Protein AF-A0A9R0A7Q1-F1 (afdb_monomer_lite)

Structure (mmCIF, N/CA/C/O backbone):
data_AF-A0A9R0A7Q1-F1
#
_entry.id   AF-A0A9R0A7Q1-F1
#
loop_
_atom_site.group_PDB
_atom_site.id
_atom_site.type_symbol
_atom_site.label_atom_id
_atom_site.label_alt_id
_atom_site.label_comp_id
_atom_site.label_asym_id
_atom_site.label_entity_id
_atom_site.label_seq_id
_atom_site.pdbx_PDB_ins_code
_atom_site.Cartn_x
_atom_site.Cartn_y
_atom_site.Cartn_z
_atom_site.occupancy
_atom_site.B_iso_or_equiv
_atom_site.auth_seq_id
_atom_site.auth_comp_id
_atom_site.auth_asym_id
_atom_site.auth_atom_id
_atom_site.pdbx_PDB_model_num
ATOM 1 N N . MET A 1 1 ? -8.082 -5.602 -19.645 1.00 58.78 1 MET A N 1
ATOM 2 C CA . MET A 1 1 ? -8.460 -4.681 -18.547 1.00 58.78 1 MET A CA 1
ATOM 3 C C . MET A 1 1 ? -9.707 -5.139 -17.791 1.00 58.78 1 MET A C 1
ATOM 5 O O . MET A 1 1 ? -9.642 -5.148 -16.573 1.00 58.78 1 MET A O 1
ATOM 9 N N . SER A 1 2 ? -10.783 -5.592 -18.456 1.00 65.38 2 SER A N 1
ATOM 10 C CA . SER A 1 2 ? -12.054 -5.968 -17.793 1.00 65.38 2 SER A CA 1
ATOM 11 C C . SER A 1 2 ? -11.923 -6.940 -16.607 1.00 65.38 2 SER A C 1
ATOM 13 O O . SER A 1 2 ? -12.563 -6.735 -15.585 1.00 65.38 2 SER A O 1
ATOM 15 N N . VAL A 1 3 ? -11.065 -7.964 -16.703 1.00 70.75 3 VAL A N 1
ATOM 16 C CA . VAL A 1 3 ? -10.905 -8.989 -15.646 1.00 70.75 3 VAL A CA 1
ATOM 17 C C . VAL A 1 3 ? -10.262 -8.436 -14.366 1.00 70.75 3 VAL A C 1
ATOM 19 O O . VAL A 1 3 ? -10.465 -8.985 -13.296 1.00 70.75 3 VAL A O 1
ATOM 22 N N . VAL A 1 4 ? -9.514 -7.333 -14.451 1.00 70.50 4 VAL A N 1
ATOM 23 C CA . VAL A 1 4 ? -8.892 -6.699 -13.277 1.00 70.50 4 VAL A CA 1
ATOM 24 C C . VAL A 1 4 ? -9.835 -5.698 -12.640 1.00 70.50 4 VAL A C 1
ATOM 26 O O . VAL A 1 4 ? -9.980 -5.675 -11.425 1.00 70.50 4 VAL A O 1
ATOM 29 N N . THR A 1 5 ? -10.464 -4.847 -13.442 1.00 76.44 5 THR A N 1
ATOM 30 C CA . THR A 1 5 ? -11.232 -3.724 -12.903 1.00 76.44 5 THR A CA 1
ATOM 31 C C . THR A 1 5 ? -12.560 -4.188 -12.313 1.00 76.44 5 THR A C 1
ATOM 33 O O . THR A 1 5 ? -12.949 -3.721 -11.250 1.00 76.44 5 THR A O 1
ATOM 36 N N . VAL A 1 6 ? -13.236 -5.140 -12.961 1.00 83.19 6 VAL A N 1
ATOM 37 C CA . VAL A 1 6 ? -14.604 -5.530 -12.595 1.00 83.19 6 VAL A CA 1
ATOM 38 C C . VAL A 1 6 ? -14.683 -6.208 -11.218 1.00 83.19 6 VAL A C 1
ATOM 40 O O . VAL A 1 6 ? -15.447 -5.716 -10.389 1.00 83.19 6 VAL A O 1
ATOM 43 N N . PRO A 1 7 ? -13.890 -7.252 -10.893 1.00 84.06 7 PRO A N 1
ATOM 44 C CA . PRO A 1 7 ? -13.964 -7.889 -9.574 1.00 84.06 7 PRO A CA 1
ATOM 45 C C . PRO A 1 7 ? -13.609 -6.931 -8.432 1.00 84.06 7 PRO A C 1
ATOM 47 O O . PRO A 1 7 ? -14.254 -6.935 -7.387 1.00 84.06 7 PRO A O 1
ATOM 50 N N . ASN A 1 8 ? -12.620 -6.061 -8.652 1.00 85.38 8 ASN A N 1
ATOM 51 C CA . ASN A 1 8 ? -12.207 -5.064 -7.667 1.00 85.38 8 ASN A CA 1
ATOM 52 C C . ASN A 1 8 ? -13.280 -3.988 -7.444 1.00 85.38 8 ASN A C 1
ATOM 54 O O . ASN A 1 8 ? -13.527 -3.616 -6.301 1.00 85.38 8 ASN A O 1
ATOM 58 N N . LEU A 1 9 ? -13.966 -3.536 -8.500 1.00 86.62 9 LEU A N 1
ATOM 59 C CA . LEU A 1 9 ? -15.096 -2.610 -8.373 1.00 86.62 9 LEU A CA 1
ATOM 60 C C . LEU A 1 9 ? -16.279 -3.243 -7.633 1.00 86.62 9 LEU A C 1
ATOM 62 O O . LEU A 1 9 ? -16.876 -2.593 -6.781 1.00 86.62 9 LEU A O 1
ATOM 66 N N . PHE A 1 10 ? -16.606 -4.509 -7.909 1.00 88.50 10 PHE A N 1
ATOM 67 C CA . PHE A 1 10 ? -17.663 -5.205 -7.169 1.00 88.50 10 PHE A CA 1
ATOM 68 C C . PHE A 1 10 ? -17.333 -5.322 -5.681 1.00 88.50 10 PHE A C 1
ATOM 70 O O . PHE A 1 10 ? -18.180 -5.002 -4.851 1.00 88.50 10 PHE A O 1
ATOM 77 N N . MET A 1 11 ? -16.100 -5.704 -5.339 1.00 88.38 11 MET A N 1
ATOM 78 C CA . MET A 1 11 ? -15.662 -5.732 -3.941 1.00 88.38 11 MET A CA 1
ATOM 79 C C . MET A 1 11 ? -15.690 -4.342 -3.303 1.00 88.38 11 MET A C 1
ATOM 81 O O . MET A 1 11 ? -16.139 -4.211 -2.169 1.00 88.38 11 MET A O 1
ATOM 85 N N . PHE A 1 12 ? -15.275 -3.298 -4.026 1.00 88.94 12 PHE A N 1
ATOM 86 C CA . PHE A 1 12 ? -15.374 -1.915 -3.559 1.00 88.94 12 PHE A CA 1
ATOM 87 C C . PHE A 1 12 ? -16.814 -1.545 -3.181 1.00 88.94 12 PHE A C 1
ATOM 89 O O . PHE A 1 12 ? -17.050 -1.077 -2.070 1.00 88.94 12 PHE A O 1
ATOM 96 N N . PHE A 1 13 ? -17.786 -1.800 -4.062 1.00 88.19 13 PHE A N 1
ATOM 97 C CA . PHE A 1 13 ? -19.191 -1.516 -3.762 1.00 88.19 13 PHE A CA 1
ATOM 98 C C . PHE A 1 13 ? -19.729 -2.384 -2.625 1.00 88.19 13 PHE A C 1
ATOM 100 O O . PHE A 1 13 ? -20.478 -1.884 -1.792 1.00 88.19 13 PHE A O 1
ATOM 107 N N . ALA A 1 14 ? -19.327 -3.654 -2.548 1.00 87.50 14 ALA A N 1
ATOM 108 C CA . ALA A 1 14 ? -19.737 -4.542 -1.467 1.00 87.50 14 ALA A CA 1
ATOM 109 C C . ALA A 1 14 ? -19.281 -4.012 -0.097 1.00 87.50 14 ALA A C 1
ATOM 111 O O . ALA A 1 14 ? -20.095 -3.901 0.817 1.00 87.50 14 ALA A O 1
ATOM 112 N N . PHE A 1 15 ? -18.015 -3.598 0.023 1.00 85.75 15 PHE A N 1
ATOM 113 C CA . PHE A 1 15 ? -17.498 -2.965 1.239 1.00 85.75 15 PHE A CA 1
ATOM 114 C C . PHE A 1 15 ? -18.148 -1.611 1.519 1.00 85.75 15 PHE A C 1
ATOM 116 O O . PHE A 1 15 ? -18.430 -1.304 2.674 1.00 85.75 15 PHE A O 1
ATOM 123 N N . LEU A 1 16 ? -18.428 -0.815 0.484 1.00 87.88 16 LEU A N 1
ATOM 124 C CA . LEU A 1 16 ? -19.100 0.472 0.636 1.00 87.88 16 LEU A CA 1
ATOM 125 C C . LEU A 1 16 ? -20.505 0.302 1.227 1.00 87.88 16 LEU A C 1
ATOM 127 O O . LEU A 1 16 ? -20.841 0.969 2.202 1.00 87.88 16 LEU A O 1
ATOM 131 N N . PHE A 1 17 ? -21.312 -0.603 0.668 1.00 86.56 17 PHE A N 1
ATOM 132 C CA . PHE A 1 17 ? -22.656 -0.876 1.177 1.00 86.56 17 PHE A CA 1
ATOM 133 C C . PHE A 1 17 ? -22.620 -1.490 2.573 1.00 86.56 17 PHE A C 1
ATOM 135 O O . PHE A 1 17 ? -23.387 -1.069 3.435 1.00 86.56 17 PHE A O 1
ATOM 142 N N . TRP A 1 18 ? -21.691 -2.415 2.822 1.00 84.81 18 TRP A N 1
ATOM 143 C CA . TRP A 1 18 ? -21.465 -2.970 4.154 1.00 84.81 18 TRP A CA 1
ATOM 144 C C . TRP A 1 18 ? -21.179 -1.875 5.184 1.00 84.81 18 TRP A C 1
ATOM 146 O O . TRP A 1 18 ? -21.840 -1.800 6.214 1.00 84.81 18 TRP A O 1
ATOM 156 N N . GLY A 1 19 ? -20.261 -0.962 4.870 1.00 81.38 19 GLY A N 1
ATOM 157 C CA . GLY A 1 19 ? -19.916 0.153 5.741 1.00 81.38 19 GLY A CA 1
ATOM 158 C C . GLY A 1 19 ? -21.058 1.115 6.028 1.00 81.38 19 GLY A C 1
ATOM 159 O O . GLY A 1 19 ? -21.176 1.604 7.149 1.00 81.38 19 GLY A O 1
ATOM 160 N N . VAL A 1 20 ? -21.908 1.379 5.033 1.00 82.50 20 VAL A N 1
ATOM 161 C CA . VAL A 1 20 ? -23.096 2.232 5.194 1.00 82.50 20 VAL A CA 1
ATOM 162 C C . VAL A 1 20 ? -24.131 1.582 6.115 1.00 82.50 20 VAL A C 1
ATOM 164 O O . VAL A 1 20 ? -24.757 2.284 6.903 1.00 82.50 20 VAL A O 1
ATOM 167 N N . ILE A 1 21 ? -24.300 0.261 6.036 1.00 80.31 21 ILE A N 1
ATOM 168 C CA . ILE A 1 21 ? -25.263 -0.485 6.859 1.00 80.31 21 ILE A CA 1
ATOM 169 C C . ILE A 1 21 ? -24.756 -0.633 8.299 1.00 80.31 21 ILE A C 1
ATOM 171 O O . ILE A 1 21 ? -25.523 -0.499 9.247 1.00 80.31 21 ILE A O 1
ATOM 175 N N . GLU A 1 22 ? -23.463 -0.898 8.461 1.00 77.94 22 GLU A N 1
ATOM 176 C CA . GLU A 1 22 ? -22.873 -1.333 9.727 1.00 77.94 22 GLU A CA 1
ATOM 177 C C . GLU A 1 22 ? -22.158 -0.221 10.510 1.00 77.94 22 GLU A C 1
ATOM 179 O O . GLU A 1 22 ? -21.911 -0.354 11.705 1.00 77.94 22 GLU A O 1
ATOM 184 N N . GLY A 1 23 ? -21.802 0.888 9.857 1.00 73.69 23 GLY A N 1
ATOM 185 C CA . GLY A 1 23 ? -21.202 2.062 10.500 1.00 73.69 23 GLY A CA 1
ATOM 186 C C . GLY A 1 23 ? -19.699 1.972 10.804 1.00 73.69 23 GLY A C 1
ATOM 187 O O . GLY A 1 23 ? -19.139 2.908 11.380 1.00 73.69 23 GLY A O 1
ATOM 188 N N . PHE A 1 24 ? -19.000 0.904 10.399 1.00 78.00 24 PHE A N 1
ATOM 189 C CA . PHE A 1 24 ? -17.554 0.750 10.633 1.00 78.00 24 PHE A CA 1
ATOM 190 C C . PHE A 1 24 ? -16.724 1.560 9.632 1.00 78.00 24 PHE A C 1
ATOM 192 O O . PHE A 1 24 ? -16.246 1.062 8.609 1.00 78.00 24 PHE A O 1
ATOM 199 N N . LEU A 1 25 ? -16.547 2.846 9.932 1.00 77.75 25 LEU A N 1
ATOM 200 C CA . LEU A 1 25 ? -15.917 3.810 9.028 1.00 77.75 25 LEU A CA 1
ATOM 201 C C . LEU A 1 25 ? -14.444 3.482 8.728 1.00 77.75 25 LEU A C 1
ATOM 203 O O . LEU A 1 25 ? -14.017 3.592 7.582 1.00 77.75 25 LEU A O 1
ATOM 207 N N . SER A 1 26 ? -13.667 3.053 9.725 1.00 79.56 26 SER A N 1
ATOM 208 C CA . SER A 1 26 ? -12.236 2.754 9.559 1.00 79.56 26 SER A CA 1
ATOM 209 C C . SER A 1 26 ? -11.979 1.500 8.715 1.00 79.56 26 SER A C 1
ATOM 211 O O . SER A 1 26 ? -11.111 1.512 7.841 1.00 79.56 26 SER A O 1
ATOM 213 N N . GLU A 1 27 ? -12.761 0.443 8.946 1.00 84.12 27 GLU A N 1
ATOM 214 C CA . GLU A 1 27 ? -12.763 -0.807 8.178 1.00 84.12 27 GLU A CA 1
ATOM 215 C C . GLU A 1 27 ? -13.117 -0.533 6.710 1.00 84.12 27 GLU A C 1
ATOM 217 O O . GLU A 1 27 ? -12.348 -0.841 5.797 1.00 84.12 27 GLU A O 1
ATOM 222 N N . THR A 1 28 ? -14.242 0.154 6.502 1.00 85.56 28 THR A N 1
ATOM 223 C CA . THR A 1 28 ? -14.788 0.456 5.176 1.00 85.56 28 THR A CA 1
ATOM 224 C C . THR A 1 28 ? -13.839 1.309 4.356 1.00 85.56 28 THR A C 1
ATOM 226 O O . THR A 1 28 ? -13.534 0.966 3.218 1.00 85.56 28 THR A O 1
ATOM 229 N N . VAL A 1 29 ? -13.338 2.413 4.918 1.00 86.50 29 VAL A N 1
ATOM 230 C CA . VAL A 1 29 ? -12.475 3.339 4.176 1.00 86.50 29 VAL A CA 1
ATOM 231 C C . VAL A 1 29 ? -11.170 2.657 3.761 1.00 86.50 29 VAL A C 1
ATOM 233 O O . VAL A 1 29 ? -10.760 2.805 2.610 1.00 86.50 29 VAL A O 1
ATOM 236 N N . ALA A 1 30 ? -10.548 1.863 4.641 1.00 85.44 30 ALA A N 1
ATOM 237 C CA . ALA A 1 30 ? -9.314 1.148 4.318 1.00 85.44 30 ALA A CA 1
ATOM 238 C C . ALA A 1 30 ? -9.528 0.091 3.220 1.00 85.44 30 ALA A C 1
ATOM 240 O O . ALA A 1 30 ? -8.777 0.055 2.242 1.00 85.44 30 ALA A O 1
ATOM 241 N N . CYS A 1 31 ? -10.566 -0.743 3.344 1.00 86.56 31 CYS A N 1
ATOM 242 C CA . CYS A 1 31 ? -10.873 -1.777 2.356 1.00 86.56 31 CYS A CA 1
ATOM 243 C C . CYS A 1 31 ? -11.288 -1.170 1.006 1.00 86.56 31 CYS A C 1
ATOM 245 O O . CYS A 1 31 ? -10.764 -1.574 -0.032 1.00 86.56 31 CYS A O 1
ATOM 247 N N . CYS A 1 32 ? -12.157 -0.157 1.002 1.00 88.19 32 CYS A N 1
ATOM 248 C CA . CYS A 1 32 ? -12.567 0.545 -0.214 1.00 88.19 32 CYS A CA 1
ATOM 249 C C . CYS A 1 32 ? -11.377 1.207 -0.918 1.00 88.19 32 CYS A C 1
ATOM 251 O O . CYS A 1 32 ? -11.204 1.034 -2.124 1.00 88.19 32 CYS A O 1
ATOM 253 N N . ALA A 1 33 ? -10.516 1.915 -0.181 1.00 88.31 33 ALA A N 1
ATOM 254 C CA . ALA A 1 33 ? -9.326 2.537 -0.756 1.00 88.31 33 ALA A CA 1
ATOM 255 C C . ALA A 1 33 ? -8.405 1.504 -1.411 1.00 88.31 33 ALA A C 1
ATOM 257 O O . ALA A 1 33 ? -7.928 1.716 -2.526 1.00 88.31 33 ALA A O 1
ATOM 258 N N . HIS A 1 34 ? -8.205 0.359 -0.755 1.00 88.56 34 HIS A N 1
ATOM 259 C CA . HIS A 1 34 ? -7.417 -0.735 -1.310 1.00 88.56 34 HIS A CA 1
ATOM 260 C C . HIS A 1 34 ? -8.005 -1.265 -2.624 1.00 88.56 34 HIS A C 1
ATOM 262 O O . HIS A 1 34 ? -7.309 -1.278 -3.638 1.00 88.56 34 HIS A O 1
ATOM 268 N N . TYR A 1 35 ? -9.288 -1.645 -2.656 1.00 87.25 35 TYR A N 1
ATOM 269 C CA . TYR A 1 35 ? -9.912 -2.183 -3.875 1.00 87.25 35 TYR A CA 1
ATOM 270 C C . TYR A 1 35 ? -10.004 -1.166 -5.011 1.00 87.25 35 TYR A C 1
ATOM 272 O O . TYR A 1 35 ? -9.908 -1.549 -6.176 1.00 87.25 35 TYR A O 1
ATOM 280 N N . PHE A 1 36 ? -10.133 0.120 -4.690 1.00 86.62 36 PHE A N 1
ATOM 281 C CA . PHE A 1 36 ? -10.098 1.186 -5.684 1.00 86.62 36 PHE A CA 1
ATOM 282 C C . PHE A 1 36 ? -8.702 1.359 -6.301 1.00 86.62 36 PHE A C 1
ATOM 284 O O . PHE A 1 36 ? -8.575 1.539 -7.511 1.00 86.62 36 PHE A O 1
ATOM 291 N N . LEU A 1 37 ? -7.643 1.264 -5.490 1.00 84.94 37 LEU A N 1
ATOM 292 C CA . LEU A 1 37 ? -6.257 1.436 -5.940 1.00 84.94 37 LEU A CA 1
ATOM 293 C C . LEU A 1 37 ? -5.652 0.165 -6.552 1.00 84.94 37 LEU A C 1
ATOM 295 O O . LEU A 1 37 ? -4.717 0.230 -7.347 1.00 84.94 37 LEU A O 1
ATOM 299 N N . ARG A 1 38 ? -6.184 -1.010 -6.228 1.00 83.56 38 ARG A N 1
ATOM 300 C CA . ARG A 1 38 ? -5.648 -2.303 -6.664 1.00 83.56 38 ARG A CA 1
ATOM 301 C C . ARG A 1 38 ? -5.573 -2.513 -8.184 1.00 83.56 38 ARG A C 1
ATOM 303 O O . ARG A 1 38 ? -4.588 -3.103 -8.637 1.00 83.56 38 ARG A O 1
ATOM 310 N N . PRO A 1 39 ? -6.530 -2.050 -9.009 1.00 83.62 39 PRO A N 1
ATOM 311 C CA . PRO A 1 39 ? -6.386 -2.091 -10.460 1.00 83.62 39 PRO A CA 1
ATOM 312 C C . PRO A 1 39 ? -5.123 -1.388 -10.971 1.00 83.62 39 PRO A C 1
ATOM 314 O O . PRO A 1 39 ? -4.531 -1.872 -11.937 1.00 83.62 39 PRO A O 1
ATOM 317 N N . LEU A 1 40 ? -4.681 -0.305 -10.312 1.00 77.88 40 LEU A N 1
ATOM 318 C CA . LEU A 1 40 ? -3.425 0.381 -10.635 1.00 77.88 40 LEU A CA 1
ATOM 319 C C . LEU A 1 40 ? -2.225 -0.535 -10.344 1.00 77.88 40 LEU A C 1
ATOM 321 O O . LEU A 1 40 ? -1.388 -0.715 -11.225 1.00 77.88 40 LEU A O 1
ATOM 325 N N . LEU A 1 41 ? -2.193 -1.217 -9.189 1.00 75.31 41 LEU A N 1
ATOM 326 C CA . LEU A 1 41 ? -1.135 -2.190 -8.851 1.00 75.31 41 LEU A CA 1
ATOM 327 C C . LEU A 1 41 ? -0.995 -3.283 -9.911 1.00 75.31 41 LEU A C 1
ATOM 329 O O . LEU A 1 41 ? 0.092 -3.618 -10.380 1.00 75.31 41 LEU A O 1
ATOM 333 N N . LEU A 1 42 ? -2.131 -3.872 -10.283 1.00 77.12 42 LEU A N 1
ATOM 334 C CA . LEU A 1 42 ? -2.182 -5.005 -11.201 1.00 77.12 42 LEU A CA 1
ATOM 335 C C . LEU A 1 42 ? -1.860 -4.590 -12.637 1.00 77.12 42 LEU A C 1
ATOM 337 O O . LEU A 1 42 ? -1.501 -5.438 -13.459 1.00 77.12 42 LEU A O 1
ATOM 341 N N . LEU A 1 43 ? -1.944 -3.294 -12.945 1.00 74.06 43 LEU A N 1
ATOM 342 C CA . LEU A 1 43 ? -1.550 -2.755 -14.235 1.00 74.06 43 LEU A CA 1
ATOM 343 C C . LEU A 1 43 ? -0.047 -2.932 -14.486 1.00 74.06 43 LEU A C 1
ATOM 345 O O . LEU A 1 43 ? 0.340 -3.260 -15.608 1.00 74.06 43 LEU A O 1
ATOM 349 N N . TRP A 1 44 ? 0.787 -2.835 -13.448 1.00 72.56 44 TRP A N 1
ATOM 350 C CA . TRP A 1 44 ? 2.217 -3.146 -13.542 1.00 72.56 44 TRP A CA 1
ATOM 351 C C . TRP A 1 44 ? 2.476 -4.627 -13.868 1.00 72.56 44 TRP A C 1
ATOM 353 O O . TRP A 1 44 ? 3.292 -4.955 -14.740 1.00 72.56 44 TRP A O 1
ATOM 363 N N . ALA A 1 45 ? 1.729 -5.534 -13.233 1.00 68.81 45 ALA A N 1
ATOM 364 C CA . ALA A 1 45 ? 1.796 -6.967 -13.513 1.00 68.81 45 ALA A CA 1
ATOM 365 C C . ALA A 1 45 ? 1.142 -7.347 -14.858 1.00 68.81 45 ALA A C 1
ATOM 367 O O . ALA A 1 45 ? 1.207 -8.502 -15.273 1.00 68.81 45 ALA A O 1
ATOM 368 N N . SER A 1 46 ? 0.527 -6.407 -15.582 1.00 69.44 46 SER A N 1
ATOM 369 C CA . SER A 1 46 ? -0.149 -6.706 -16.842 1.00 69.44 46 SER A CA 1
ATOM 370 C C . SER A 1 46 ? 0.838 -7.142 -17.940 1.00 69.44 46 SER A C 1
ATOM 372 O O . SER A 1 46 ? 1.831 -6.451 -18.212 1.00 69.44 46 SER A O 1
ATOM 374 N N . PRO A 1 47 ? 0.552 -8.247 -18.661 1.00 60.56 47 PRO A N 1
ATOM 375 C CA . PRO A 1 47 ? 1.341 -8.664 -19.820 1.00 60.56 47 PRO A CA 1
ATOM 376 C C . PRO A 1 47 ? 1.198 -7.711 -21.021 1.00 60.56 47 PRO A C 1
ATOM 378 O O . PRO A 1 47 ? 2.019 -7.759 -21.933 1.00 60.56 47 PRO A O 1
ATOM 381 N N . HIS A 1 48 ? 0.195 -6.821 -21.018 1.00 58.16 48 HIS A N 1
ATOM 382 C CA . HIS A 1 48 ? -0.060 -5.853 -22.095 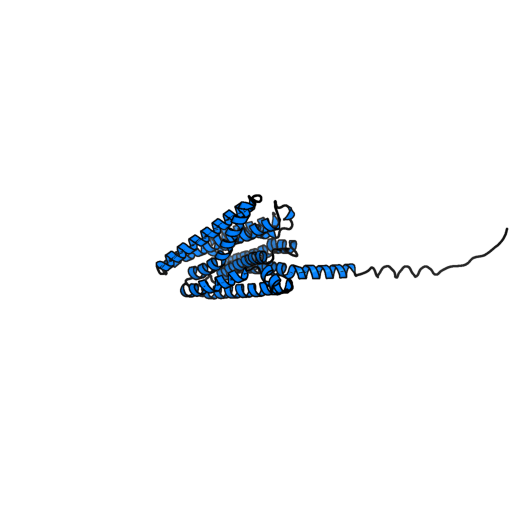1.00 58.16 48 HIS A CA 1
ATOM 383 C C . HIS A 1 48 ? 0.722 -4.539 -21.939 1.00 58.16 48 HIS A C 1
ATOM 385 O O . HIS A 1 48 ? 0.517 -3.609 -22.715 1.00 58.16 48 HIS A O 1
ATOM 391 N N . SER A 1 49 ? 1.651 -4.467 -20.981 1.00 53.78 49 SER A N 1
ATOM 392 C CA . SER A 1 49 ? 2.443 -3.265 -20.686 1.00 53.78 49 SER A CA 1
ATOM 393 C C . SER A 1 49 ? 3.337 -2.765 -21.829 1.00 53.78 49 SER A C 1
ATOM 395 O O . SER A 1 49 ? 3.872 -1.667 -21.747 1.00 53.78 49 SER A O 1
ATOM 397 N N . LYS A 1 50 ? 3.462 -3.523 -22.925 1.00 53.97 50 LYS A N 1
ATOM 398 C CA . LYS A 1 50 ? 4.168 -3.099 -24.146 1.00 53.97 50 LYS A CA 1
ATOM 399 C C . LYS A 1 50 ? 3.493 -1.939 -24.894 1.00 53.97 50 LYS A C 1
ATOM 401 O O . LYS A 1 50 ? 4.133 -1.348 -25.750 1.00 53.97 50 LYS A O 1
ATOM 406 N N . HIS A 1 51 ? 2.228 -1.634 -24.596 1.00 56.22 51 HIS A N 1
ATOM 407 C CA . HIS A 1 51 ? 1.473 -0.554 -25.247 1.00 56.22 51 HIS A CA 1
ATOM 408 C C . HIS A 1 51 ? 1.444 0.749 -24.433 1.00 56.22 51 HIS A C 1
ATOM 410 O O . HIS A 1 51 ? 0.724 1.673 -24.807 1.00 56.22 51 HIS A O 1
ATOM 416 N N . PHE A 1 52 ? 2.170 0.837 -23.309 1.00 57.44 52 PHE A N 1
ATOM 417 C CA . PHE A 1 52 ? 2.230 2.089 -22.556 1.00 57.44 52 PHE A CA 1
ATOM 418 C C . PHE A 1 52 ? 3.074 3.134 -23.298 1.00 57.44 52 PHE A C 1
ATOM 420 O O . PHE A 1 52 ? 4.143 2.794 -23.809 1.00 57.44 52 PHE A O 1
ATOM 427 N N . PRO A 1 53 ? 2.622 4.398 -23.357 1.00 48.38 53 PRO A N 1
ATOM 428 C CA . PRO A 1 53 ? 3.437 5.481 -23.886 1.00 48.38 53 PRO A CA 1
ATOM 429 C C . PRO A 1 53 ? 4.606 5.759 -22.922 1.00 48.38 53 PRO A C 1
ATOM 431 O O . PRO A 1 53 ? 4.379 6.148 -21.781 1.00 48.38 53 PRO A O 1
ATOM 434 N N . GLY A 1 54 ? 5.849 5.537 -23.371 1.00 59.31 54 GLY A N 1
ATOM 435 C CA . GLY A 1 54 ? 7.082 5.795 -22.606 1.00 59.31 54 GLY A CA 1
ATOM 436 C C . GLY A 1 54 ? 7.900 4.540 -22.264 1.00 59.31 54 GLY A C 1
ATOM 437 O O . GLY A 1 54 ? 7.578 3.429 -22.690 1.00 59.31 54 GLY A O 1
ATOM 438 N N . SER A 1 55 ? 8.986 4.709 -21.494 1.00 60.94 55 SER A N 1
ATOM 439 C CA . SER A 1 55 ? 9.760 3.568 -20.975 1.00 60.94 55 SER A CA 1
ATOM 440 C C . SER A 1 55 ? 8.914 2.773 -19.976 1.00 60.94 55 SER A C 1
ATOM 442 O O . SER A 1 55 ? 8.385 3.328 -19.008 1.00 60.94 55 SER A O 1
ATOM 444 N N . ARG A 1 56 ? 8.802 1.455 -20.195 1.00 64.50 56 ARG A N 1
ATOM 445 C CA . ARG A 1 56 ? 8.028 0.524 -19.350 1.00 64.50 56 ARG A CA 1
ATOM 446 C C . ARG A 1 56 ? 8.413 0.642 -17.875 1.00 64.50 56 ARG A C 1
ATOM 448 O O . ARG A 1 56 ? 7.563 0.498 -17.004 1.00 64.50 56 ARG A O 1
ATOM 455 N N . GLU A 1 57 ? 9.690 0.869 -17.598 1.00 64.69 57 GLU A N 1
ATOM 456 C CA . GLU A 1 57 ? 10.237 0.915 -16.243 1.00 64.69 57 GLU A CA 1
ATOM 457 C C . GLU A 1 57 ? 9.815 2.175 -15.489 1.00 64.69 57 GLU A C 1
ATOM 459 O O . GLU A 1 57 ? 9.422 2.069 -14.324 1.00 64.69 57 GLU A O 1
ATOM 464 N N . THR A 1 58 ? 9.798 3.330 -16.155 1.00 65.50 58 THR A N 1
ATOM 465 C CA . THR A 1 58 ? 9.394 4.619 -15.574 1.00 65.50 58 THR A CA 1
ATOM 466 C C . THR A 1 58 ? 7.898 4.648 -15.269 1.00 65.50 58 THR A C 1
ATOM 468 O O . THR A 1 58 ? 7.494 4.976 -14.158 1.00 65.50 58 THR A O 1
ATOM 471 N N . VAL A 1 59 ? 7.054 4.197 -16.204 1.00 67.94 59 VAL A N 1
ATOM 472 C CA . VAL A 1 59 ? 5.592 4.157 -15.995 1.00 67.94 59 VAL A CA 1
ATOM 473 C C . VAL A 1 59 ? 5.233 3.255 -14.812 1.00 67.94 59 VAL A C 1
ATOM 475 O O . VAL A 1 59 ? 4.403 3.592 -13.972 1.00 67.94 59 VAL A O 1
ATOM 478 N N . VAL A 1 60 ? 5.905 2.112 -14.704 1.00 69.69 60 VAL A N 1
ATOM 479 C CA . VAL A 1 60 ? 5.731 1.180 -13.588 1.00 69.69 60 VAL A CA 1
ATOM 480 C C . VAL A 1 60 ? 6.201 1.771 -12.260 1.00 69.69 60 VAL A C 1
ATOM 482 O O . VAL A 1 60 ? 5.555 1.541 -11.242 1.00 69.69 60 VAL A O 1
ATOM 485 N N . HIS A 1 61 ? 7.324 2.499 -12.264 1.00 69.69 61 HIS A N 1
ATOM 486 C CA . HIS A 1 61 ? 7.827 3.204 -11.081 1.00 69.69 61 HIS A CA 1
ATOM 487 C C . HIS A 1 61 ? 6.754 4.149 -10.548 1.00 69.69 61 HIS A C 1
ATOM 489 O O . HIS A 1 61 ? 6.281 3.994 -9.425 1.00 69.69 61 HIS A O 1
ATOM 495 N N . CYS A 1 62 ? 6.283 5.034 -11.421 1.00 71.19 62 CYS A N 1
ATOM 496 C CA . CYS A 1 62 ? 5.296 6.039 -11.088 1.00 71.19 62 CYS A CA 1
ATOM 497 C C . CYS A 1 62 ? 4.007 5.421 -10.513 1.00 71.19 62 CYS A C 1
ATOM 499 O O . CYS A 1 62 ? 3.521 5.862 -9.475 1.00 71.19 62 CYS A O 1
ATOM 501 N N . ILE A 1 63 ? 3.495 4.338 -11.113 1.00 76.75 63 ILE A N 1
ATOM 502 C CA . ILE A 1 63 ? 2.256 3.678 -10.665 1.00 76.75 63 ILE A CA 1
ATOM 503 C C . ILE A 1 63 ? 2.376 3.097 -9.246 1.00 76.75 63 ILE A C 1
ATOM 505 O O . ILE A 1 63 ? 1.468 3.284 -8.435 1.00 76.75 63 ILE A O 1
ATOM 509 N N . ILE A 1 64 ? 3.474 2.398 -8.934 1.00 75.44 64 ILE A N 1
ATOM 510 C CA . ILE A 1 64 ? 3.668 1.774 -7.612 1.00 75.44 64 ILE A CA 1
ATOM 511 C C . ILE A 1 64 ? 3.803 2.857 -6.532 1.00 75.44 64 ILE A C 1
ATOM 513 O O . ILE A 1 64 ? 3.159 2.773 -5.483 1.00 75.44 64 ILE A O 1
ATOM 517 N N . HIS A 1 65 ? 4.583 3.904 -6.809 1.00 76.12 65 HIS A N 1
ATOM 518 C CA . HIS A 1 65 ? 4.770 5.032 -5.894 1.00 76.12 65 HIS A CA 1
ATOM 519 C C . HIS A 1 65 ? 3.480 5.828 -5.678 1.00 76.12 65 HIS A C 1
ATOM 521 O O . HIS A 1 65 ? 3.164 6.229 -4.553 1.00 76.12 65 HIS A O 1
ATOM 527 N N . LEU A 1 66 ? 2.700 6.018 -6.744 1.00 80.31 66 LEU A N 1
ATOM 528 C CA . LEU A 1 66 ? 1.430 6.730 -6.691 1.00 80.31 66 LEU A CA 1
ATOM 529 C C . LEU A 1 66 ? 0.432 5.970 -5.822 1.00 80.31 66 LEU A C 1
ATOM 531 O O . LEU A 1 66 ? -0.232 6.565 -4.976 1.00 80.31 66 LEU A O 1
ATOM 535 N N . GLN A 1 67 ? 0.361 4.649 -5.979 1.00 82.69 67 GLN A N 1
ATOM 536 C CA . GLN A 1 67 ? -0.497 3.812 -5.153 1.00 82.69 67 GLN A CA 1
ATOM 537 C C . GLN A 1 67 ? -0.104 3.858 -3.677 1.00 82.69 67 GLN A C 1
ATOM 539 O O . GLN A 1 67 ? -0.979 4.021 -2.827 1.00 82.69 67 GLN A O 1
ATOM 544 N N . TYR A 1 68 ? 1.185 3.716 -3.369 1.00 83.06 68 TYR A N 1
ATOM 545 C CA . TYR A 1 68 ? 1.677 3.813 -1.998 1.00 83.06 68 TYR A CA 1
ATOM 546 C C . TYR A 1 68 ? 1.319 5.168 -1.370 1.00 83.06 68 TYR A C 1
ATOM 548 O O . TYR A 1 68 ? 0.751 5.203 -0.277 1.00 83.06 68 TYR A O 1
ATOM 556 N N . SER A 1 69 ? 1.558 6.272 -2.084 1.00 81.62 69 SER A N 1
ATOM 557 C CA . SER A 1 69 ? 1.237 7.626 -1.617 1.00 81.62 69 SER A CA 1
ATOM 558 C C . SER A 1 69 ? -0.269 7.830 -1.412 1.00 81.62 69 SER A C 1
ATOM 560 O O . SER A 1 69 ? -0.689 8.346 -0.376 1.00 81.62 69 SER A O 1
ATOM 562 N N . LEU A 1 70 ? -1.106 7.383 -2.357 1.00 84.88 70 LEU A N 1
ATOM 563 C CA . LEU A 1 70 ? -2.566 7.487 -2.256 1.00 84.88 70 LEU A CA 1
ATOM 564 C C . LEU A 1 70 ? -3.112 6.664 -1.086 1.00 84.88 70 LEU A C 1
ATOM 566 O O . LEU A 1 70 ? -3.897 7.173 -0.286 1.00 84.88 70 LEU A O 1
ATOM 570 N N . PHE A 1 71 ? -2.678 5.407 -0.960 1.00 86.19 71 PHE A N 1
ATOM 571 C CA . PHE A 1 71 ? -3.141 4.520 0.104 1.00 86.19 71 PHE A CA 1
ATOM 572 C C . PHE A 1 71 ? -2.697 5.023 1.483 1.00 86.19 71 PHE A C 1
ATOM 574 O O . PHE A 1 71 ? -3.512 5.083 2.405 1.00 86.19 71 PHE A O 1
ATOM 581 N N . THR A 1 72 ? -1.444 5.483 1.601 1.00 84.12 72 THR A N 1
ATOM 582 C CA . THR A 1 72 ? -0.925 6.152 2.803 1.00 84.12 72 THR A CA 1
ATOM 583 C C . THR A 1 72 ? -1.828 7.306 3.214 1.00 84.12 72 THR A C 1
ATOM 585 O O . THR A 1 72 ? -2.264 7.357 4.363 1.00 84.12 72 THR A O 1
ATOM 588 N N . ASN A 1 73 ? -2.126 8.217 2.285 1.00 84.94 73 ASN A N 1
ATOM 589 C CA . ASN A 1 73 ? -2.891 9.422 2.581 1.00 84.94 73 ASN A CA 1
ATOM 590 C C . ASN A 1 73 ? -4.299 9.092 3.106 1.00 84.94 73 ASN A C 1
ATOM 592 O O . ASN A 1 73 ? -4.759 9.677 4.089 1.00 84.94 73 ASN A O 1
ATOM 596 N N . VAL A 1 74 ? -4.967 8.098 2.506 1.00 87.12 74 VAL A N 1
ATOM 597 C CA . VAL A 1 74 ? -6.299 7.663 2.949 1.00 87.12 74 VAL A CA 1
ATOM 598 C C . VAL A 1 74 ? -6.253 7.040 4.346 1.00 87.12 74 VAL A C 1
ATOM 600 O O . VAL A 1 74 ? -7.024 7.442 5.218 1.00 87.12 74 VAL A O 1
ATOM 603 N N . VAL A 1 75 ? -5.330 6.105 4.593 1.00 85.31 75 VAL A N 1
ATOM 604 C CA . VAL A 1 75 ? -5.180 5.446 5.904 1.00 85.31 75 VAL A CA 1
ATOM 605 C C . VAL A 1 75 ? -4.889 6.470 7.001 1.00 85.31 75 VAL A C 1
ATOM 607 O O . VAL A 1 75 ? -5.509 6.442 8.065 1.00 85.31 75 VAL A O 1
ATOM 610 N N . HIS A 1 76 ? -3.997 7.422 6.735 1.00 80.19 76 HIS A N 1
ATOM 611 C CA . HIS A 1 76 ? -3.627 8.428 7.723 1.00 80.19 76 HIS A CA 1
ATOM 612 C C . HIS A 1 76 ? -4.712 9.479 7.943 1.00 80.19 76 HIS A C 1
ATOM 614 O O . HIS A 1 76 ? -4.834 9.980 9.054 1.00 80.19 76 HIS A O 1
ATOM 620 N N . SER A 1 77 ? -5.556 9.765 6.950 1.00 84.56 77 SER A N 1
ATOM 621 C CA . SER A 1 77 ? -6.740 10.608 7.153 1.00 84.56 77 SER A CA 1
ATOM 622 C C . SER A 1 77 ? -7.722 9.968 8.146 1.00 84.56 77 SER A C 1
ATOM 624 O O . SER A 1 77 ? -8.284 10.652 9.002 1.00 84.56 77 SER A O 1
ATOM 626 N N . VAL A 1 78 ? -7.887 8.639 8.095 1.00 83.88 78 VAL A N 1
ATOM 627 C CA . VAL A 1 78 ? -8.696 7.894 9.079 1.00 83.88 78 VAL A CA 1
ATOM 628 C C . VAL A 1 78 ? -8.040 7.916 10.462 1.00 83.88 78 VAL A C 1
ATOM 630 O O . VAL A 1 78 ? -8.721 8.160 11.459 1.00 83.88 78 VAL A O 1
ATOM 633 N N . LEU A 1 79 ? -6.721 7.709 10.536 1.00 80.88 79 LEU A N 1
ATOM 634 C CA . LEU A 1 79 ? -5.976 7.794 11.798 1.00 80.88 79 LEU A CA 1
ATOM 635 C C . LEU A 1 79 ? -6.031 9.199 12.405 1.00 80.88 79 LEU A C 1
ATOM 637 O O . LEU A 1 79 ? -6.173 9.324 13.618 1.00 80.88 79 LEU A O 1
ATOM 641 N N . PHE A 1 80 ? -5.988 10.248 11.582 1.00 81.69 80 PHE A N 1
ATOM 642 C CA . PHE A 1 80 ? -6.128 11.631 12.029 1.00 81.69 80 PHE A CA 1
ATOM 643 C C . PHE A 1 80 ? -7.496 11.878 12.664 1.00 81.69 80 PHE A C 1
ATOM 645 O O . PHE A 1 80 ? -7.574 12.490 13.726 1.00 81.69 80 PHE A O 1
ATOM 652 N N . LYS A 1 81 ? -8.573 11.342 12.074 1.00 82.50 81 LYS A N 1
ATOM 653 C CA . LYS A 1 81 ? -9.910 11.404 12.677 1.00 82.50 81 LYS A CA 1
ATOM 654 C C . LYS A 1 81 ? -9.935 10.725 14.052 1.00 82.50 81 LYS A C 1
ATOM 656 O O . LYS A 1 81 ? -10.409 11.319 15.017 1.00 82.50 81 LYS A O 1
ATOM 661 N N . SER A 1 82 ? -9.365 9.522 14.158 1.00 78.25 82 SER A N 1
ATOM 662 C CA . SER A 1 82 ? -9.262 8.805 15.439 1.00 78.25 82 SER A CA 1
ATOM 663 C C . SER A 1 82 ? -8.419 9.568 16.464 1.00 78.25 82 SER A C 1
ATOM 665 O O . SER A 1 82 ? -8.742 9.565 17.652 1.00 78.25 82 SER A O 1
ATOM 667 N N . PHE A 1 83 ? -7.328 10.200 16.029 1.00 76.94 83 PHE A N 1
ATOM 668 C CA . PHE A 1 83 ? -6.508 11.048 16.883 1.00 76.94 83 PHE A CA 1
ATOM 669 C C . PHE A 1 83 ? -7.308 12.258 17.366 1.00 76.94 83 PHE A C 1
ATOM 671 O O . PHE A 1 83 ? -7.300 12.536 18.558 1.00 76.94 83 PHE A O 1
ATOM 678 N N . TRP A 1 84 ? -8.032 12.940 16.477 1.00 79.56 84 TRP A N 1
ATOM 679 C CA . TRP A 1 84 ? -8.824 14.123 16.806 1.00 79.56 84 TRP A CA 1
ATOM 680 C C . TRP A 1 84 ? -9.857 13.838 17.900 1.00 79.56 84 TRP A C 1
ATOM 682 O O . TRP A 1 84 ? -9.932 14.575 18.884 1.00 79.56 84 TRP A O 1
ATOM 692 N N . GLU A 1 85 ? -10.577 12.720 17.778 1.00 79.12 85 GLU A N 1
ATOM 693 C CA . GLU A 1 85 ? -11.559 12.258 18.767 1.00 79.12 85 GLU A CA 1
ATOM 694 C C . GLU A 1 85 ? -10.913 11.949 20.130 1.00 79.12 85 GLU A C 1
ATOM 696 O O . GLU A 1 85 ? -11.479 12.251 21.181 1.00 79.12 85 GLU A O 1
ATOM 701 N N . LYS A 1 86 ? -9.692 11.399 20.129 1.00 74.00 86 LYS A N 1
ATOM 702 C CA . LYS A 1 86 ? -8.922 11.091 21.347 1.00 74.00 86 LYS A CA 1
ATOM 703 C C . LYS A 1 86 ? -8.092 12.277 21.860 1.00 74.00 86 LYS A C 1
ATOM 705 O O . LYS A 1 86 ? -7.606 12.228 22.994 1.00 74.00 86 LYS A O 1
ATOM 710 N N . SER A 1 87 ? -7.951 13.349 21.075 1.00 72.25 87 SER A N 1
ATOM 711 C CA . SER A 1 87 ? -6.976 14.420 21.316 1.00 72.25 87 SER A CA 1
ATOM 712 C C . SER A 1 87 ? -7.251 15.173 22.616 1.00 72.25 87 SER A C 1
ATOM 714 O O . SER A 1 87 ? -6.327 15.681 23.241 1.00 72.25 87 SER A O 1
ATOM 716 N N . LEU A 1 88 ? -8.497 15.173 23.104 1.00 68.88 88 LEU A N 1
ATOM 717 C CA . LEU A 1 88 ? -8.892 15.798 24.369 1.00 68.88 88 LEU A CA 1
ATOM 718 C C . LEU A 1 88 ? -8.040 15.343 25.570 1.00 68.88 88 LEU A C 1
ATOM 720 O O . LEU A 1 88 ? -7.858 16.133 26.491 1.00 68.88 88 LEU A O 1
ATOM 724 N N . ARG A 1 89 ? -7.456 14.136 25.530 1.00 71.31 89 ARG A N 1
ATOM 725 C CA . ARG A 1 89 ? -6.671 13.537 26.626 1.00 71.31 89 ARG A CA 1
ATOM 726 C C . ARG A 1 89 ? -5.183 13.909 26.665 1.00 71.31 89 ARG A C 1
ATOM 728 O O . ARG A 1 89 ? -4.516 13.545 27.627 1.00 71.31 89 ARG A O 1
ATOM 735 N N . TYR A 1 90 ? -4.659 14.571 25.637 1.00 70.44 90 TYR A N 1
ATOM 736 C CA . TYR A 1 90 ? -3.237 14.933 25.567 1.00 70.44 90 TYR A CA 1
ATOM 737 C C . TYR A 1 90 ? -2.966 16.296 26.208 1.00 70.44 90 TYR A C 1
ATOM 739 O O . TYR A 1 90 ? -3.892 17.078 26.442 1.00 70.44 90 TYR A O 1
ATOM 747 N N . GLU A 1 91 ? -1.696 16.600 26.458 1.00 77.31 91 GLU A N 1
ATOM 748 C CA . GLU A 1 91 ? -1.272 17.963 26.776 1.00 77.31 91 GLU A CA 1
ATOM 749 C C . GLU A 1 91 ? -1.444 18.873 25.551 1.00 77.31 91 GLU A C 1
ATOM 751 O O . GLU A 1 91 ? -1.397 18.426 24.404 1.00 77.31 91 GLU A O 1
ATOM 756 N N . GLU A 1 92 ? -1.696 20.159 25.783 1.00 78.88 92 GLU A N 1
ATOM 757 C CA . GLU A 1 92 ? -1.987 21.132 24.724 1.00 78.88 92 GLU A CA 1
ATOM 758 C C . GLU A 1 92 ? -0.829 21.268 23.717 1.00 78.88 92 GLU A C 1
ATOM 760 O O . GLU A 1 92 ? -1.055 21.319 22.508 1.00 78.88 92 GLU A O 1
ATOM 765 N N . SER A 1 93 ? 0.412 21.210 24.208 1.00 74.12 93 SER A N 1
ATOM 766 C CA . SER A 1 93 ? 1.645 21.188 23.411 1.00 74.12 93 SER A CA 1
ATOM 767 C C . SER A 1 93 ? 1.715 19.984 22.466 1.00 74.12 93 SER A C 1
ATOM 769 O O . SER A 1 93 ? 1.954 20.151 21.268 1.00 74.12 93 SER A O 1
ATOM 771 N N . ASP A 1 94 ? 1.452 18.782 22.980 1.00 73.88 94 ASP A N 1
ATOM 772 C CA . ASP A 1 94 ? 1.464 17.543 22.198 1.00 73.88 94 ASP A CA 1
ATOM 773 C C . ASP A 1 94 ? 0.377 17.558 21.120 1.00 73.88 94 ASP A C 1
ATOM 775 O O . ASP A 1 94 ? 0.629 17.171 19.979 1.00 73.88 94 ASP A O 1
ATOM 779 N 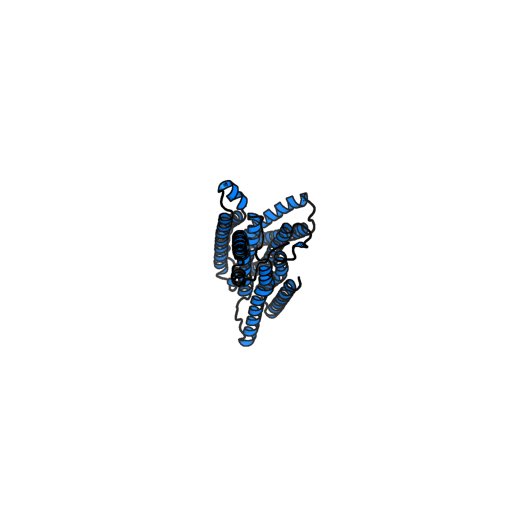N . LYS A 1 95 ? -0.824 18.067 21.432 1.00 78.62 95 LYS A N 1
ATOM 780 C CA . LYS A 1 95 ? -1.916 18.183 20.447 1.00 78.62 95 LYS A CA 1
ATOM 781 C C . LYS A 1 95 ? -1.528 19.054 19.263 1.00 78.62 95 LYS A C 1
ATOM 783 O O . LYS A 1 95 ? -1.767 18.667 18.116 1.00 78.62 95 LYS A O 1
ATOM 788 N N . VAL A 1 96 ? -0.950 20.224 19.536 1.00 81.38 96 VAL A N 1
ATOM 789 C CA . VAL A 1 96 ? -0.530 21.170 18.497 1.00 81.38 96 VAL A CA 1
ATOM 790 C C . VAL A 1 96 ? 0.576 20.553 17.646 1.00 81.38 96 VAL A C 1
ATOM 792 O O . VAL A 1 96 ? 0.462 20.545 16.420 1.00 81.38 96 VAL A O 1
ATOM 795 N N . LEU A 1 97 ? 1.593 19.959 18.277 1.00 79.81 97 LEU A N 1
ATOM 796 C CA . LEU A 1 97 ? 2.693 19.300 17.574 1.00 79.81 97 LEU A CA 1
ATOM 797 C C . LEU A 1 97 ? 2.191 18.177 16.653 1.00 79.81 97 LEU A C 1
ATOM 799 O O . LEU A 1 97 ? 2.535 18.153 15.473 1.00 79.81 97 LEU A O 1
ATOM 803 N N . ILE A 1 98 ? 1.344 17.278 17.158 1.00 76.31 98 ILE A N 1
ATOM 804 C CA . ILE A 1 98 ? 0.814 16.147 16.381 1.00 76.31 98 ILE A CA 1
ATOM 805 C C . ILE A 1 98 ? -0.043 16.642 15.212 1.00 76.31 98 ILE A C 1
ATOM 807 O O . ILE A 1 98 ? 0.068 16.117 14.105 1.00 76.31 98 ILE A O 1
ATOM 811 N N . THR A 1 99 ? -0.860 17.676 15.426 1.00 82.38 99 THR A N 1
ATOM 812 C CA . THR A 1 99 ? -1.699 18.263 14.371 1.00 82.38 99 THR A CA 1
ATOM 813 C C . THR A 1 99 ? -0.850 18.877 13.256 1.00 82.38 99 THR A C 1
ATOM 815 O O . THR A 1 99 ? -1.115 18.632 12.079 1.00 82.38 99 THR A O 1
ATOM 818 N N . ILE A 1 100 ? 0.206 19.620 13.611 1.00 82.75 100 ILE A N 1
ATOM 819 C CA . ILE A 1 100 ? 1.157 20.189 12.644 1.00 82.75 100 ILE A CA 1
ATOM 820 C C . ILE A 1 100 ? 1.844 19.075 11.854 1.00 82.75 100 ILE A C 1
ATOM 822 O O . ILE A 1 100 ? 1.888 19.127 10.626 1.00 82.75 100 ILE A O 1
ATOM 826 N N . LEU A 1 101 ? 2.340 18.047 12.545 1.00 78.75 101 LEU A N 1
ATOM 827 C CA . LEU A 1 101 ? 2.998 16.912 11.909 1.00 78.75 101 LEU A CA 1
ATOM 828 C C . LEU A 1 101 ? 2.045 16.205 10.922 1.00 78.75 101 LEU A C 1
ATOM 830 O O . LEU A 1 101 ? 2.436 15.959 9.779 1.00 78.75 101 LEU A O 1
ATOM 834 N N . PHE A 1 102 ? 0.787 15.942 11.302 1.00 79.62 102 PHE A N 1
ATOM 835 C CA . PHE A 1 102 ? -0.207 15.331 10.407 1.00 79.62 102 PHE A CA 1
ATOM 836 C C . PHE A 1 102 ? -0.457 16.188 9.162 1.00 79.62 102 PHE A C 1
ATOM 838 O O . PHE A 1 102 ? -0.505 15.659 8.050 1.00 79.62 102 PHE A O 1
ATOM 845 N N . GLY A 1 103 ? -0.560 17.509 9.336 1.00 82.44 103 GLY A N 1
ATOM 846 C CA . GLY A 1 103 ? -0.683 18.455 8.229 1.00 82.44 103 GLY A CA 1
ATOM 847 C C . GLY A 1 103 ? 0.504 18.388 7.266 1.00 82.44 103 GLY A C 1
ATOM 848 O O . GLY A 1 103 ? 0.303 18.311 6.055 1.00 82.44 103 GLY A O 1
ATOM 849 N N . ILE A 1 104 ? 1.733 18.336 7.792 1.00 81.56 104 ILE A N 1
ATOM 850 C CA . ILE A 1 104 ? 2.961 18.202 6.992 1.00 81.56 104 ILE A CA 1
ATOM 851 C C . ILE A 1 104 ? 2.952 16.897 6.192 1.00 81.56 104 ILE A C 1
ATOM 853 O O . ILE A 1 104 ? 3.247 16.905 5.001 1.00 81.56 104 ILE A O 1
ATOM 857 N N . MET A 1 105 ? 2.581 15.775 6.806 1.00 80.69 105 MET A N 1
ATOM 858 C CA . MET A 1 105 ? 2.567 14.482 6.123 1.00 80.69 105 MET A CA 1
ATOM 859 C C . MET A 1 105 ? 1.510 14.418 5.014 1.00 80.69 105 MET A C 1
ATOM 861 O O . MET A 1 105 ? 1.814 13.939 3.920 1.00 80.69 105 MET A O 1
ATOM 865 N N . ILE A 1 106 ? 0.296 14.924 5.257 1.00 81.75 106 ILE A N 1
ATOM 866 C CA . ILE A 1 106 ? -0.744 15.008 4.219 1.00 81.75 106 ILE A CA 1
ATOM 867 C C . ILE A 1 106 ? -0.259 15.902 3.074 1.00 81.75 106 ILE A C 1
ATOM 869 O O . ILE A 1 106 ? -0.395 15.532 1.909 1.00 81.75 106 ILE A O 1
ATOM 873 N N . LEU A 1 107 ? 0.365 17.041 3.391 1.00 83.00 107 LEU A N 1
ATOM 874 C CA . LEU A 1 107 ? 0.929 17.944 2.393 1.00 83.00 107 LEU A CA 1
ATOM 875 C C . LEU A 1 107 ? 2.015 17.255 1.552 1.00 83.00 107 LEU A C 1
ATOM 877 O O . LEU A 1 107 ? 1.947 17.320 0.328 1.00 83.00 107 LEU A O 1
ATOM 881 N N . ILE A 1 108 ? 2.959 16.543 2.179 1.00 79.06 108 ILE A N 1
ATOM 882 C CA . ILE A 1 108 ? 3.993 15.761 1.478 1.00 79.06 108 ILE A CA 1
ATOM 883 C C . ILE A 1 108 ? 3.346 14.710 0.567 1.00 79.06 108 ILE A C 1
ATOM 885 O O . ILE A 1 108 ? 3.732 14.588 -0.593 1.00 79.06 108 ILE A O 1
ATOM 889 N N . CYS A 1 109 ? 2.327 13.989 1.047 1.00 77.56 109 CYS A N 1
ATOM 890 C CA . CYS A 1 109 ? 1.610 13.006 0.232 1.00 77.56 109 CYS A CA 1
ATOM 891 C C . CYS A 1 109 ? 0.943 13.653 -0.987 1.00 77.56 109 CYS A C 1
ATOM 893 O O . CYS A 1 109 ? 1.054 13.128 -2.091 1.00 77.56 109 CYS A O 1
ATOM 895 N N . ILE A 1 110 ? 0.263 14.789 -0.808 1.00 81.69 110 ILE A N 1
ATOM 896 C CA . ILE A 1 110 ? -0.402 15.513 -1.901 1.00 81.69 110 ILE A CA 1
ATOM 897 C C . ILE A 1 110 ? 0.627 16.004 -2.918 1.00 81.69 110 ILE A C 1
ATOM 899 O O . ILE A 1 110 ? 0.425 15.814 -4.116 1.00 81.69 110 ILE A O 1
ATOM 903 N N . VAL A 1 111 ? 1.735 16.587 -2.454 1.00 79.81 111 VAL A N 1
ATOM 904 C CA . VAL A 1 111 ? 2.831 17.030 -3.322 1.00 79.81 111 VAL A CA 1
ATOM 905 C C . VAL A 1 111 ? 3.377 15.848 -4.125 1.00 79.81 111 VAL A C 1
ATOM 907 O O . VAL A 1 111 ? 3.438 15.950 -5.346 1.00 79.81 111 VAL A O 1
ATOM 910 N N . ASN A 1 112 ? 3.656 14.706 -3.485 1.00 75.31 112 ASN A N 1
ATOM 911 C CA . ASN A 1 112 ? 4.106 13.485 -4.163 1.00 75.31 112 ASN A CA 1
ATOM 912 C C . ASN A 1 112 ? 3.079 12.959 -5.180 1.00 75.31 112 ASN A C 1
ATOM 914 O O . ASN A 1 112 ? 3.450 12.501 -6.254 1.00 75.31 112 ASN A O 1
ATOM 918 N N . ILE A 1 113 ? 1.778 13.035 -4.891 1.00 79.75 113 ILE A N 1
ATOM 919 C CA . ILE A 1 113 ? 0.729 12.605 -5.828 1.00 79.75 113 ILE A CA 1
ATOM 920 C C . ILE A 1 113 ? 0.685 13.520 -7.055 1.00 79.75 113 ILE A C 1
ATOM 922 O O . ILE A 1 113 ? 0.721 13.031 -8.182 1.00 79.75 113 ILE A O 1
ATOM 926 N N . VAL A 1 114 ? 0.609 14.839 -6.848 1.00 80.19 114 VAL A N 1
ATOM 927 C CA . VAL A 1 114 ? 0.569 15.835 -7.935 1.00 80.19 114 VAL A CA 1
ATOM 928 C C . VAL A 1 114 ? 1.803 15.700 -8.815 1.00 80.19 114 VAL A C 1
ATOM 930 O O . VAL A 1 114 ? 1.706 15.709 -10.038 1.00 80.19 114 VAL A O 1
ATOM 933 N N . PHE A 1 115 ? 2.948 15.513 -8.177 1.00 75.06 115 PHE A N 1
ATOM 934 C CA . PHE A 1 115 ? 4.215 15.250 -8.819 1.00 75.06 115 PHE A CA 1
ATOM 935 C C . PHE A 1 115 ? 4.189 14.004 -9.701 1.00 75.06 115 PHE A C 1
ATOM 937 O O . PHE A 1 115 ? 4.551 14.081 -10.870 1.00 75.06 115 PHE A O 1
ATOM 944 N N . LEU A 1 116 ? 3.758 12.860 -9.161 1.00 74.12 116 LEU A N 1
ATOM 945 C CA . LEU A 1 116 ? 3.805 11.588 -9.886 1.00 74.12 116 LEU A CA 1
ATOM 946 C C . LEU A 1 116 ? 2.836 11.635 -11.069 1.00 74.12 116 LEU A C 1
ATOM 948 O O . LEU A 1 116 ? 3.146 11.166 -12.160 1.00 74.12 116 LEU A O 1
ATOM 952 N N . LEU A 1 117 ? 1.690 12.293 -10.891 1.00 76.12 117 LEU A N 1
ATOM 953 C CA . LEU A 1 117 ? 0.767 12.581 -11.985 1.00 76.12 117 LEU A CA 1
ATOM 954 C C . LEU A 1 117 ? 1.396 13.506 -13.037 1.00 76.12 117 LEU A C 1
ATOM 956 O O . LEU A 1 117 ? 1.235 13.258 -14.230 1.00 76.12 117 LEU A O 1
ATOM 960 N N . ALA A 1 118 ? 2.136 14.537 -12.626 1.00 74.19 118 ALA A N 1
ATOM 961 C CA . ALA A 1 118 ? 2.848 15.418 -13.546 1.00 74.19 118 ALA A CA 1
ATOM 962 C C . ALA A 1 118 ? 3.953 14.674 -14.314 1.00 74.19 118 ALA A C 1
ATOM 964 O O . ALA A 1 118 ? 4.084 14.886 -15.517 1.00 74.19 118 ALA A O 1
ATOM 965 N N . GLU A 1 119 ? 4.693 13.771 -13.668 1.00 71.69 119 GLU A N 1
ATOM 966 C CA . GLU A 1 119 ? 5.700 12.912 -14.302 1.00 71.69 119 GLU A CA 1
ATOM 967 C C . GLU A 1 119 ? 5.063 11.959 -15.326 1.00 71.69 119 GLU A C 1
ATOM 969 O O . GLU A 1 119 ? 5.578 11.793 -16.433 1.00 71.69 119 GLU A O 1
ATOM 974 N N . LEU A 1 120 ? 3.891 11.402 -15.001 1.00 69.75 120 LEU A N 1
ATOM 975 C CA . LEU A 1 120 ? 3.121 10.549 -15.907 1.00 69.75 120 LEU A CA 1
ATOM 976 C C . LEU A 1 120 ? 2.629 11.310 -17.153 1.00 69.75 120 LEU A C 1
ATOM 978 O O . LEU A 1 120 ? 2.534 10.725 -18.232 1.00 69.75 120 LEU A O 1
ATOM 982 N N . ILE A 1 121 ? 2.315 12.604 -17.015 1.00 71.94 121 ILE A N 1
ATOM 983 C CA . ILE A 1 121 ? 1.795 13.460 -18.096 1.00 71.94 121 ILE A CA 1
ATOM 984 C C . ILE A 1 121 ? 2.928 14.117 -18.912 1.00 71.94 121 ILE A C 1
ATOM 986 O O . ILE A 1 121 ? 2.800 14.275 -20.127 1.00 71.94 121 ILE A O 1
ATOM 990 N N . THR A 1 122 ? 4.046 14.485 -18.278 1.00 63.72 122 THR A N 1
ATOM 991 C CA . THR A 1 122 ? 5.068 15.409 -18.820 1.00 63.72 122 THR A CA 1
ATOM 992 C C . THR A 1 122 ? 6.397 14.709 -19.136 1.00 63.72 122 THR A C 1
ATOM 994 O O . THR A 1 122 ? 7.468 15.264 -18.920 1.00 63.72 122 THR A O 1
ATOM 997 N N . TYR A 1 123 ? 6.332 13.501 -19.705 1.00 60.78 123 TYR A N 1
ATOM 998 C CA . TYR A 1 123 ? 7.451 12.578 -19.999 1.00 60.78 123 TYR A CA 1
ATOM 999 C C . TYR A 1 123 ? 8.637 13.137 -20.843 1.00 60.78 123 TYR A C 1
ATOM 1001 O O . TYR A 1 123 ? 9.573 12.408 -21.162 1.00 60.78 123 TYR A O 1
ATOM 1009 N N . LYS A 1 124 ? 8.625 14.405 -21.276 1.00 56.91 124 LYS A N 1
ATOM 1010 C CA . LYS A 1 124 ? 9.588 14.935 -22.263 1.00 56.91 124 LYS A CA 1
ATOM 1011 C C . LYS A 1 124 ? 10.578 15.988 -21.758 1.00 56.91 124 LYS A C 1
ATOM 1013 O O . LYS A 1 124 ? 11.492 16.307 -22.516 1.00 56.91 124 LYS A O 1
ATOM 1018 N N . ASP A 1 125 ? 10.447 16.524 -20.544 1.00 60.12 125 ASP A N 1
ATOM 1019 C CA . ASP A 1 125 ? 11.283 17.659 -20.113 1.00 60.12 125 ASP A CA 1
ATOM 1020 C C . ASP A 1 125 ? 12.379 17.266 -19.105 1.00 60.12 125 ASP A C 1
ATOM 1022 O O . ASP A 1 125 ? 12.151 17.124 -17.902 1.00 60.12 125 ASP A O 1
ATOM 1026 N N . VAL A 1 126 ? 13.603 17.097 -19.616 1.00 62.03 126 VAL A N 1
ATOM 1027 C CA . VAL A 1 126 ? 14.781 16.577 -18.894 1.00 62.03 126 VAL A CA 1
ATOM 1028 C C . VAL A 1 126 ? 15.127 17.383 -17.636 1.00 62.03 126 VAL A C 1
ATOM 1030 O O . VAL A 1 126 ? 15.603 16.817 -16.655 1.00 62.03 126 VAL A O 1
ATOM 1033 N N . ARG A 1 127 ? 14.908 18.704 -17.632 1.00 58.69 127 ARG A N 1
ATOM 1034 C CA . ARG A 1 127 ? 15.329 19.563 -16.510 1.00 58.69 127 ARG A CA 1
ATOM 1035 C C . ARG A 1 127 ? 14.312 19.565 -15.369 1.00 58.69 127 ARG A C 1
ATOM 1037 O O . ARG A 1 127 ? 14.704 19.634 -14.207 1.00 58.69 127 ARG A O 1
ATOM 1044 N N . ILE A 1 128 ? 13.029 19.440 -15.709 1.00 60.19 128 ILE A N 1
ATOM 1045 C CA . ILE A 1 128 ? 11.950 19.237 -14.742 1.00 60.19 128 ILE A CA 1
ATOM 1046 C C . ILE A 1 128 ? 12.156 17.882 -14.065 1.00 60.19 128 ILE A C 1
ATOM 1048 O O . ILE A 1 128 ? 12.163 17.84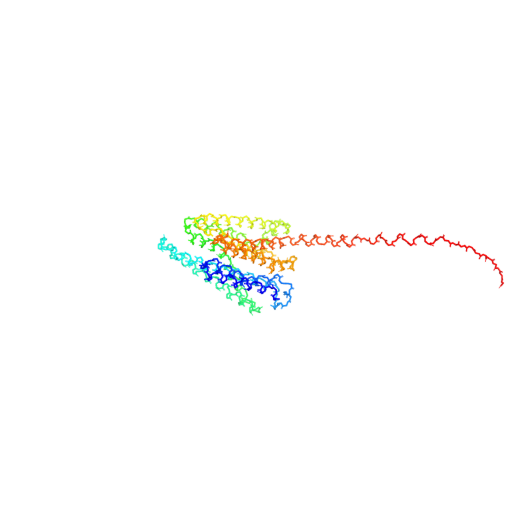2 -12.843 1.00 60.19 128 ILE A O 1
ATOM 1052 N N . HIS A 1 129 ? 12.467 16.824 -14.826 1.00 61.03 129 HIS A N 1
ATOM 1053 C CA . HIS A 1 129 ? 12.700 15.478 -14.291 1.00 61.03 129 HIS A CA 1
ATOM 1054 C C . HIS A 1 129 ? 13.740 15.406 -13.165 1.00 61.03 129 HIS A C 1
ATOM 1056 O O . HIS A 1 129 ? 13.467 14.755 -12.170 1.00 61.03 129 HIS A O 1
ATOM 1062 N N . VAL A 1 130 ? 14.888 16.088 -13.265 1.00 61.28 130 VAL A N 1
ATOM 1063 C CA . VAL A 1 130 ? 15.956 15.999 -12.241 1.00 61.28 130 VAL A CA 1
ATOM 1064 C C . VAL A 1 130 ? 15.571 16.675 -10.923 1.00 61.28 130 VAL A C 1
ATOM 1066 O O . VAL A 1 130 ? 15.820 16.138 -9.846 1.00 61.28 130 VAL A O 1
ATOM 1069 N N . VAL A 1 131 ? 14.969 17.866 -10.994 1.00 58.22 131 VAL A N 1
ATOM 1070 C CA . VAL A 1 131 ? 14.484 18.569 -9.793 1.00 58.22 131 VAL A CA 1
ATOM 1071 C C . VAL A 1 131 ? 13.311 17.812 -9.191 1.00 58.22 131 VAL A C 1
ATOM 1073 O O . VAL A 1 131 ? 13.191 17.737 -7.970 1.00 58.22 131 VAL A O 1
ATOM 1076 N N . LEU A 1 132 ? 12.470 17.237 -10.053 1.00 56.41 132 LEU A N 1
ATOM 1077 C CA . LEU A 1 132 ? 11.394 16.381 -9.618 1.00 56.41 132 LEU A CA 1
ATOM 1078 C C . LEU A 1 132 ? 11.984 15.181 -8.841 1.00 56.41 132 LEU A C 1
ATOM 1080 O O . LEU A 1 132 ? 11.687 15.017 -7.659 1.00 56.41 132 LEU A O 1
ATOM 1084 N N . ASP A 1 133 ? 12.840 14.366 -9.452 1.00 63.12 133 ASP A N 1
ATOM 1085 C CA . ASP A 1 133 ? 13.363 13.135 -8.837 1.00 63.12 133 ASP A CA 1
ATOM 1086 C C . ASP A 1 133 ? 13.926 13.384 -7.433 1.00 63.12 133 ASP A C 1
ATOM 1088 O O . ASP A 1 133 ? 13.605 12.664 -6.493 1.00 63.12 133 ASP A O 1
ATOM 1092 N N . LEU A 1 134 ? 14.648 14.496 -7.258 1.00 60.25 134 LEU A N 1
ATOM 1093 C CA . LEU A 1 134 ? 15.193 14.910 -5.969 1.00 60.25 134 LEU A CA 1
ATOM 1094 C C . LEU A 1 134 ? 14.112 15.188 -4.907 1.00 60.25 134 LEU A C 1
ATOM 1096 O O . LEU A 1 134 ? 14.254 14.784 -3.755 1.00 60.25 134 LEU A O 1
ATOM 1100 N N . VAL A 1 135 ? 13.032 15.890 -5.265 1.00 61.66 135 VAL A N 1
ATOM 1101 C CA . VAL A 1 135 ? 11.934 16.216 -4.334 1.00 61.66 135 VAL A CA 1
ATOM 1102 C C . VAL A 1 135 ? 11.130 14.969 -3.974 1.00 61.66 135 VAL A C 1
ATOM 1104 O O . VAL A 1 135 ? 10.787 14.781 -2.805 1.00 61.66 135 VAL A O 1
ATOM 1107 N N . SER A 1 136 ? 10.866 14.103 -4.955 1.00 61.66 136 SER A N 1
ATOM 1108 C CA . SER A 1 136 ? 10.256 12.796 -4.709 1.00 61.66 136 SER A CA 1
ATOM 1109 C C . SER A 1 136 ? 11.145 11.964 -3.793 1.00 61.66 136 SER A C 1
ATOM 1111 O O . SER A 1 136 ? 10.650 11.411 -2.811 1.00 61.66 136 SER A O 1
ATOM 1113 N N . ASP A 1 137 ? 12.455 11.926 -4.031 1.00 65.06 137 ASP A N 1
ATOM 1114 C CA . ASP A 1 137 ? 13.372 11.146 -3.210 1.00 65.06 137 ASP A CA 1
ATOM 1115 C C . ASP A 1 137 ? 13.332 11.582 -1.743 1.00 65.06 137 ASP A C 1
ATOM 1117 O O . ASP A 1 137 ? 13.098 10.746 -0.865 1.00 65.06 137 ASP A O 1
ATOM 1121 N N . ILE A 1 138 ? 13.404 12.891 -1.488 1.00 62.91 138 ILE A N 1
ATOM 1122 C CA . ILE A 1 138 ? 13.301 13.467 -0.140 1.00 62.91 138 ILE A CA 1
ATOM 1123 C C . ILE A 1 138 ? 11.939 13.151 0.496 1.00 62.91 138 ILE A C 1
ATOM 1125 O O . ILE A 1 138 ? 11.870 12.741 1.656 1.00 62.91 138 ILE A O 1
ATOM 1129 N N . GLY A 1 139 ? 10.841 13.302 -0.251 1.00 64.44 139 GLY A N 1
ATOM 1130 C CA . GLY A 1 139 ? 9.499 12.986 0.240 1.00 64.44 139 GLY A CA 1
ATOM 1131 C C . GLY A 1 139 ? 9.368 11.520 0.657 1.00 64.44 139 GLY A C 1
ATOM 1132 O O . GLY A 1 139 ? 8.788 11.218 1.698 1.00 64.44 139 GLY A O 1
ATOM 1133 N N . HIS A 1 140 ? 9.957 10.609 -0.113 1.00 64.50 140 HIS A N 1
ATOM 1134 C CA . HIS A 1 140 ? 9.969 9.184 0.199 1.00 64.50 140 HIS A CA 1
ATOM 1135 C C . HIS A 1 140 ? 10.893 8.839 1.380 1.00 64.50 140 HIS A C 1
ATOM 1137 O O . HIS A 1 140 ? 10.617 7.861 2.064 1.00 64.50 140 HIS A O 1
ATOM 1143 N N . ASP A 1 141 ? 11.933 9.628 1.681 1.00 64.62 141 ASP A N 1
ATOM 1144 C CA . ASP A 1 141 ? 12.834 9.354 2.818 1.00 64.62 141 ASP A CA 1
ATOM 1145 C C . ASP A 1 141 ? 12.152 9.655 4.146 1.00 64.62 141 ASP A C 1
ATOM 1147 O O . ASP A 1 141 ? 12.330 8.960 5.148 1.00 64.62 141 ASP A O 1
ATOM 1151 N N . VAL A 1 142 ? 11.341 10.707 4.137 1.00 65.44 142 VAL A N 1
ATOM 1152 C CA . VAL A 1 142 ? 10.688 11.229 5.331 1.00 65.44 142 VAL A CA 1
ATOM 1153 C C . VAL A 1 142 ? 9.359 10.512 5.597 1.00 65.44 142 VAL A C 1
ATOM 1155 O O . VAL A 1 142 ? 8.929 10.433 6.748 1.00 65.44 142 VAL A O 1
ATOM 1158 N N . LEU A 1 143 ? 8.712 9.938 4.574 1.00 68.88 143 LEU A N 1
ATOM 1159 C CA . LEU A 1 143 ? 7.359 9.392 4.708 1.00 68.88 143 LEU A CA 1
ATOM 1160 C C . LEU A 1 143 ? 7.260 8.148 5.619 1.00 68.88 143 LEU A C 1
ATOM 1162 O O . LEU A 1 143 ? 6.470 8.198 6.558 1.00 68.88 143 LEU A O 1
ATOM 1166 N N . PRO A 1 144 ? 8.041 7.065 5.445 1.00 67.31 144 PRO A N 1
ATOM 1167 C CA . PRO A 1 144 ? 7.955 5.885 6.314 1.00 67.31 144 PRO A CA 1
ATOM 1168 C C . PRO A 1 144 ? 8.220 6.150 7.809 1.00 67.31 144 PRO A C 1
ATOM 1170 O O . PRO A 1 144 ? 7.455 5.654 8.642 1.00 67.31 144 PRO A O 1
ATOM 1173 N N . PRO A 1 145 ? 9.245 6.937 8.209 1.00 67.94 145 PRO A N 1
ATOM 1174 C CA . PRO A 1 145 ? 9.437 7.241 9.622 1.00 67.94 145 PRO A CA 1
ATOM 1175 C C . PRO A 1 145 ? 8.300 8.106 10.171 1.00 67.94 145 PRO A C 1
ATOM 1177 O O . PRO A 1 145 ? 7.839 7.857 11.284 1.00 67.94 145 PRO A O 1
ATOM 1180 N N . LEU A 1 146 ? 7.793 9.063 9.386 1.00 69.00 146 LEU A N 1
ATOM 1181 C CA . LEU A 1 146 ? 6.615 9.849 9.752 1.00 69.00 146 LEU A CA 1
ATOM 1182 C C . LEU A 1 146 ? 5.384 8.963 9.991 1.00 69.00 146 LEU A C 1
ATOM 1184 O O . LEU A 1 146 ? 4.748 9.094 11.034 1.00 69.00 146 LEU A O 1
ATOM 1188 N N . GLN A 1 147 ? 5.079 8.025 9.089 1.00 70.25 147 GLN A N 1
ATOM 1189 C CA . GLN A 1 147 ? 3.950 7.091 9.233 1.00 70.25 147 GLN A CA 1
ATOM 1190 C C . GLN A 1 147 ? 4.003 6.322 10.559 1.00 70.25 147 GLN A C 1
ATOM 1192 O O . GLN A 1 147 ? 3.002 6.183 11.265 1.00 70.25 147 GLN A O 1
ATOM 1197 N N . LEU A 1 148 ? 5.194 5.844 10.924 1.00 67.88 148 LEU A N 1
ATOM 1198 C CA . LEU A 1 148 ? 5.421 5.131 12.172 1.00 67.88 148 LEU A CA 1
ATOM 1199 C C . LEU A 1 148 ? 5.179 6.036 13.389 1.00 67.88 148 LEU A C 1
ATOM 1201 O O . LEU A 1 148 ? 4.467 5.643 14.312 1.00 67.88 148 LEU A O 1
ATOM 1205 N N . ILE A 1 149 ? 5.716 7.258 13.373 1.00 70.50 149 ILE A N 1
ATOM 1206 C CA . ILE A 1 149 ? 5.523 8.246 14.443 1.00 70.50 149 ILE A CA 1
ATOM 1207 C C . ILE A 1 149 ? 4.028 8.535 14.643 1.00 70.50 149 ILE A C 1
ATOM 1209 O O . ILE A 1 149 ? 3.544 8.512 15.777 1.00 70.50 149 ILE A O 1
ATOM 1213 N N . PHE A 1 150 ? 3.273 8.735 13.560 1.00 69.88 150 PHE A N 1
ATOM 1214 C CA . PHE A 1 150 ? 1.836 9.004 13.647 1.00 69.88 150 PHE A CA 1
ATOM 1215 C C . PHE A 1 150 ? 1.040 7.853 14.220 1.00 69.88 150 PHE A C 1
ATOM 1217 O O . PHE A 1 150 ? 0.123 8.102 14.999 1.00 69.88 150 PHE A O 1
ATOM 1224 N N . LEU A 1 151 ? 1.383 6.610 13.881 1.00 68.38 151 LEU A N 1
ATOM 1225 C CA . LEU A 1 151 ? 0.692 5.463 14.451 1.00 68.38 151 LEU A CA 1
ATOM 1226 C C . LEU A 1 151 ? 0.869 5.435 15.978 1.00 68.38 151 LEU A C 1
ATOM 1228 O O . LEU A 1 151 ? -0.108 5.328 16.714 1.00 68.38 151 LEU A O 1
ATOM 1232 N N . PHE A 1 152 ? 2.092 5.634 16.477 1.00 68.12 152 PHE A N 1
ATOM 1233 C CA . PHE A 1 152 ? 2.350 5.693 17.921 1.00 68.12 152 PHE A CA 1
ATOM 1234 C C . PHE A 1 152 ? 1.587 6.829 18.619 1.00 68.12 152 PHE A C 1
ATOM 1236 O O . PHE A 1 152 ? 1.086 6.646 19.734 1.00 68.12 152 PHE A O 1
ATOM 1243 N N . TYR A 1 153 ? 1.462 7.986 17.966 1.00 67.81 153 TYR A N 1
ATOM 1244 C CA . TYR A 1 153 ? 0.705 9.112 18.508 1.00 67.81 153 TYR A CA 1
ATOM 1245 C C . TYR A 1 153 ? -0.810 8.904 18.458 1.00 67.81 153 TYR A C 1
ATOM 1247 O O . TYR A 1 153 ? -1.471 9.179 19.459 1.00 67.81 153 TYR A O 1
ATOM 1255 N N . ALA A 1 154 ? -1.360 8.373 17.362 1.00 63.88 154 ALA A N 1
ATOM 1256 C CA . ALA A 1 154 ? -2.796 8.137 17.185 1.00 63.88 154 ALA A CA 1
ATOM 1257 C C . ALA A 1 154 ? -3.378 7.165 18.229 1.00 63.88 154 ALA A C 1
ATOM 1259 O O . ALA A 1 154 ? -4.547 7.282 18.598 1.00 63.88 154 ALA A O 1
ATOM 1260 N N . PHE A 1 155 ? -2.555 6.249 18.751 1.00 66.31 155 PHE A N 1
ATOM 1261 C CA . PHE A 1 155 ? -2.958 5.258 19.755 1.00 66.31 155 PHE A CA 1
ATOM 1262 C C . PHE A 1 155 ? -2.497 5.574 21.190 1.00 66.31 155 PHE A C 1
ATOM 1264 O O . PHE A 1 155 ? -2.621 4.738 22.081 1.00 66.31 155 PHE A O 1
ATOM 1271 N N . GLY A 1 156 ? -2.003 6.788 21.463 1.00 59.91 156 GLY A N 1
ATOM 1272 C CA . GLY A 1 156 ? -1.728 7.225 22.844 1.00 59.91 156 GLY A CA 1
ATOM 1273 C C . GLY A 1 156 ? -0.429 6.713 23.451 1.00 59.91 156 GLY A C 1
ATOM 1274 O O . GLY A 1 156 ? -0.211 6.864 24.653 1.00 59.91 156 GLY A O 1
ATOM 1275 N N . ALA A 1 157 ? 0.480 6.169 22.643 1.00 62.06 157 ALA A N 1
ATOM 1276 C CA . ALA A 1 157 ? 1.787 5.695 23.083 1.00 62.06 157 ALA A CA 1
ATOM 1277 C C . ALA A 1 157 ? 2.875 6.791 23.002 1.00 62.06 157 ALA A C 1
ATOM 1279 O O . ALA A 1 157 ? 4.033 6.497 22.700 1.00 62.06 157 ALA A O 1
ATOM 1280 N N . ALA A 1 158 ? 2.531 8.051 23.309 1.00 59.41 158 ALA A N 1
ATOM 1281 C CA . ALA A 1 158 ? 3.409 9.224 23.156 1.00 59.41 158 ALA A CA 1
ATOM 1282 C C . ALA A 1 158 ? 4.779 9.063 23.849 1.00 59.41 158 ALA A C 1
ATOM 1284 O O . ALA A 1 158 ? 5.817 9.397 23.284 1.00 59.41 158 ALA A O 1
ATOM 1285 N N . ARG A 1 159 ? 4.816 8.435 25.034 1.00 59.09 159 ARG A N 1
ATOM 1286 C CA . ARG A 1 159 ? 6.065 8.177 25.780 1.00 59.09 159 ARG A CA 1
ATOM 1287 C C . ARG A 1 159 ? 7.018 7.194 25.084 1.00 59.09 159 ARG A C 1
ATOM 1289 O O . ARG A 1 159 ? 8.219 7.248 25.320 1.00 59.09 159 ARG A O 1
ATOM 1296 N N . ARG A 1 160 ? 6.493 6.290 24.246 1.00 61.56 160 ARG A N 1
ATOM 1297 C CA . ARG A 1 160 ? 7.278 5.334 23.439 1.00 61.56 160 ARG A CA 1
ATOM 1298 C C . ARG A 1 160 ? 7.627 5.902 22.055 1.00 61.56 160 ARG A C 1
ATOM 1300 O O . ARG A 1 160 ? 8.606 5.459 21.462 1.00 61.56 160 ARG A O 1
ATOM 1307 N N . ALA A 1 161 ? 6.897 6.917 21.584 1.00 59.62 161 ALA A N 1
ATOM 1308 C CA . ALA A 1 161 ? 7.108 7.563 20.287 1.00 59.62 161 ALA A CA 1
ATOM 1309 C C . ALA A 1 161 ? 8.482 8.256 20.162 1.00 59.62 161 ALA A C 1
ATOM 1311 O O . ALA A 1 161 ? 9.056 8.281 19.079 1.00 59.62 161 ALA A O 1
ATOM 1312 N N . LEU A 1 162 ? 9.063 8.753 21.262 1.00 57.59 162 LEU A N 1
ATOM 1313 C CA . LEU A 1 162 ? 10.387 9.399 21.244 1.00 57.59 162 LEU A CA 1
ATOM 1314 C C . LEU A 1 162 ? 11.538 8.424 20.947 1.00 57.59 162 LEU A C 1
ATOM 1316 O O . LEU A 1 162 ? 12.481 8.779 20.246 1.00 57.59 162 LEU A O 1
ATOM 1320 N N . PHE A 1 163 ? 11.455 7.179 21.429 1.00 58.00 163 PHE A N 1
ATOM 1321 C CA . PHE A 1 163 ? 12.443 6.140 21.103 1.00 58.00 163 PHE A CA 1
ATOM 1322 C C . PHE A 1 163 ? 12.335 5.729 19.625 1.00 58.00 163 PHE A C 1
ATOM 1324 O O . PHE A 1 163 ? 13.328 5.442 18.954 1.00 58.00 163 PHE A O 1
ATOM 1331 N N . VAL A 1 164 ? 11.108 5.773 19.106 1.00 59.50 164 VAL A N 1
ATOM 1332 C CA . VAL A 1 164 ? 10.772 5.496 17.711 1.00 59.50 164 VAL A CA 1
ATOM 1333 C C . VAL A 1 164 ? 11.281 6.602 16.773 1.00 59.50 164 VAL A C 1
ATOM 1335 O O . VAL A 1 164 ? 11.796 6.294 15.702 1.00 59.50 164 VAL A O 1
ATOM 1338 N N . LEU A 1 165 ? 11.235 7.865 17.213 1.00 59.34 165 LEU A N 1
ATOM 1339 C CA . LEU A 1 165 ? 11.665 9.055 16.467 1.00 59.34 165 LEU A CA 1
ATOM 1340 C C . LEU A 1 165 ? 13.166 9.073 16.123 1.00 59.34 165 LEU A C 1
ATOM 1342 O O . LEU A 1 165 ? 13.545 9.698 15.141 1.00 59.34 165 LEU A O 1
ATOM 1346 N N . GLY A 1 166 ? 14.022 8.412 16.909 1.00 61.56 166 GLY A N 1
ATOM 1347 C CA . GLY A 1 166 ? 15.471 8.376 16.659 1.00 61.56 166 GLY A CA 1
ATOM 1348 C C . GLY A 1 166 ? 15.950 7.113 15.941 1.00 61.56 166 GLY A C 1
ATOM 1349 O O . GLY A 1 166 ? 16.743 7.180 15.005 1.00 61.56 166 GLY A O 1
ATOM 1350 N N . VAL A 1 167 ? 15.466 5.945 16.372 1.00 65.88 167 VAL A N 1
ATOM 1351 C CA . VAL A 1 167 ? 16.027 4.650 15.955 1.00 65.88 167 VAL A CA 1
ATOM 1352 C C . VAL A 1 167 ? 15.474 4.192 14.603 1.00 65.88 167 VAL A C 1
ATOM 1354 O O . VAL A 1 167 ? 16.219 3.701 13.758 1.00 65.88 167 VAL A O 1
ATOM 1357 N N . PHE A 1 168 ? 14.178 4.375 14.353 1.00 67.44 168 PHE A N 1
ATOM 1358 C CA . PHE A 1 168 ? 13.544 3.872 13.132 1.00 67.44 168 PHE A CA 1
ATOM 1359 C C . PHE A 1 168 ? 13.895 4.643 11.859 1.00 67.44 168 PHE A C 1
ATOM 1361 O O . PHE A 1 168 ? 14.119 3.978 10.847 1.00 67.44 168 PHE A O 1
ATOM 1368 N N . PRO A 1 169 ? 14.020 5.985 11.859 1.00 67.38 169 PRO A N 1
ATOM 1369 C CA . PRO A 1 169 ? 14.515 6.697 10.682 1.00 67.38 169 PRO A CA 1
ATOM 1370 C C . PRO A 1 169 ? 15.914 6.229 10.272 1.00 67.38 169 PRO A C 1
ATOM 1372 O O . PRO A 1 169 ? 16.210 6.152 9.083 1.00 67.38 169 PRO A O 1
ATOM 1375 N N . LEU A 1 170 ? 16.760 5.835 11.232 1.00 66.62 170 LEU A N 1
ATOM 1376 C CA . LEU A 1 170 ? 18.081 5.278 10.943 1.00 66.62 170 LEU A CA 1
ATOM 1377 C C . LEU A 1 170 ? 17.982 3.903 10.259 1.00 66.62 170 LEU A C 1
ATOM 1379 O O . LEU A 1 170 ? 18.653 3.652 9.264 1.00 66.62 170 LEU A O 1
ATOM 1383 N N . PHE A 1 171 ? 17.108 3.015 10.741 1.00 68.06 171 PHE A N 1
ATOM 1384 C CA . PHE A 1 171 ? 16.884 1.724 10.080 1.00 68.06 171 PHE A CA 1
ATOM 1385 C C . PHE A 1 171 ? 16.262 1.884 8.687 1.00 68.06 171 PHE A C 1
ATOM 1387 O O . PHE A 1 171 ? 16.674 1.203 7.753 1.00 68.06 171 PHE A O 1
ATOM 1394 N N . LEU A 1 172 ? 15.314 2.806 8.523 1.00 68.38 172 LEU A N 1
ATOM 1395 C CA . LEU A 1 172 ? 14.642 3.062 7.248 1.00 68.38 172 LEU A CA 1
ATOM 1396 C C . LEU A 1 172 ? 15.586 3.714 6.224 1.00 68.38 172 LEU A C 1
ATOM 1398 O O . LEU A 1 172 ? 15.611 3.293 5.069 1.00 68.38 172 LEU A O 1
ATOM 1402 N N . THR A 1 173 ? 16.447 4.643 6.639 1.00 66.94 173 THR A N 1
ATOM 1403 C CA . THR A 1 173 ? 17.492 5.197 5.756 1.00 66.94 173 THR A CA 1
ATOM 1404 C C . THR A 1 173 ? 18.502 4.128 5.325 1.00 66.94 173 THR A C 1
ATOM 1406 O O . THR A 1 173 ? 18.883 4.084 4.157 1.00 66.94 173 THR A O 1
ATOM 1409 N N . LEU A 1 174 ? 18.861 3.185 6.207 1.00 65.81 174 LEU A N 1
ATOM 1410 C CA . LEU A 1 174 ? 19.687 2.024 5.846 1.00 65.81 174 LEU A CA 1
ATOM 1411 C C . LEU A 1 174 ? 18.995 1.077 4.849 1.00 65.81 174 LEU A C 1
ATOM 1413 O O . LEU A 1 174 ? 19.669 0.494 3.999 1.00 65.81 174 LEU A O 1
ATOM 1417 N N . THR A 1 175 ? 17.664 0.923 4.911 1.00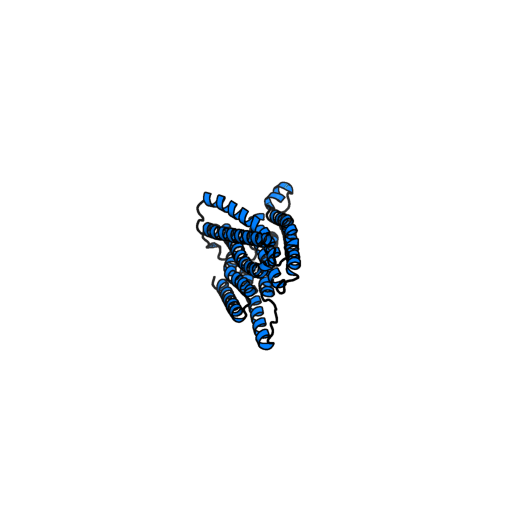 65.94 175 THR A N 1
ATOM 1418 C CA . THR A 1 175 ? 16.938 0.097 3.923 1.00 65.94 175 THR A CA 1
ATOM 1419 C C . THR A 1 175 ? 17.004 0.683 2.519 1.00 65.94 175 THR A C 1
ATOM 1421 O O . THR A 1 175 ? 17.094 -0.077 1.557 1.00 65.94 175 THR A O 1
ATOM 1424 N N . ARG A 1 176 ? 17.008 2.016 2.409 1.00 67.12 176 ARG A N 1
ATOM 1425 C CA . ARG A 1 176 ? 17.007 2.734 1.133 1.00 67.12 176 ARG A CA 1
ATOM 1426 C C . ARG A 1 176 ? 18.395 2.951 0.537 1.00 67.12 176 ARG A C 1
ATOM 1428 O O . ARG A 1 176 ? 18.501 3.325 -0.623 1.00 67.12 176 ARG A O 1
ATOM 1435 N N . TYR A 1 177 ? 19.457 2.705 1.300 1.00 67.38 177 TYR A N 1
ATOM 1436 C CA . TYR A 1 177 ? 20.815 2.824 0.783 1.00 67.38 177 TYR A CA 1
ATOM 1437 C C . TYR A 1 177 ? 20.991 1.986 -0.493 1.00 67.38 177 TYR A C 1
ATOM 1439 O O . TYR A 1 177 ? 20.418 0.906 -0.611 1.00 67.38 177 TYR A O 1
ATOM 1447 N N . ASP A 1 178 ? 21.766 2.463 -1.464 1.00 67.69 178 ASP A N 1
ATOM 1448 C CA . ASP A 1 178 ? 21.961 1.747 -2.726 1.00 67.69 178 ASP A CA 1
ATOM 1449 C C . ASP A 1 178 ? 22.851 0.514 -2.492 1.00 67.69 178 ASP A C 1
ATOM 1451 O O . ASP A 1 178 ? 24.082 0.563 -2.568 1.00 67.69 178 ASP A O 1
ATOM 1455 N N . TRP A 1 179 ? 22.217 -0.613 -2.155 1.00 66.62 179 TRP A N 1
ATOM 1456 C CA . TRP A 1 179 ? 22.898 -1.875 -1.874 1.00 66.62 179 TRP A CA 1
ATOM 1457 C C . TRP A 1 179 ? 23.681 -2.380 -3.086 1.00 66.62 179 TRP A C 1
ATOM 1459 O O . TRP A 1 179 ? 24.684 -3.080 -2.907 1.00 66.62 179 TRP A O 1
ATOM 1469 N N . ASN A 1 180 ? 23.259 -2.028 -4.307 1.00 65.75 180 ASN A N 1
ATOM 1470 C CA . ASN A 1 180 ? 23.966 -2.371 -5.532 1.00 65.75 180 ASN A CA 1
ATOM 1471 C C . ASN A 1 180 ? 25.327 -1.671 -5.569 1.00 65.75 180 ASN A C 1
ATOM 1473 O O . ASN A 1 180 ? 26.341 -2.368 -5.622 1.00 65.75 180 ASN A O 1
ATOM 1477 N N . LYS A 1 181 ? 25.370 -0.343 -5.412 1.00 64.75 181 LYS A N 1
ATOM 1478 C CA . LYS A 1 181 ? 26.633 0.418 -5.358 1.00 64.75 181 LYS A CA 1
ATOM 1479 C C . LYS A 1 181 ? 27.483 0.051 -4.141 1.00 64.75 181 LYS A C 1
ATOM 1481 O O . LYS A 1 181 ? 28.661 -0.272 -4.283 1.00 64.75 181 LYS A O 1
ATOM 1486 N N . ALA A 1 182 ? 26.871 -0.011 -2.959 1.00 63.28 182 ALA A N 1
ATOM 1487 C CA . ALA A 1 182 ? 27.553 -0.277 -1.695 1.00 63.28 182 ALA A CA 1
ATOM 1488 C C . ALA A 1 182 ? 28.306 -1.614 -1.674 1.00 63.28 182 ALA A C 1
ATOM 1490 O O . ALA A 1 182 ? 29.450 -1.686 -1.224 1.00 63.28 182 ALA A O 1
ATOM 1491 N N . CYS A 1 183 ? 27.665 -2.688 -2.150 1.00 61.28 183 CYS A N 1
ATOM 1492 C CA . CYS A 1 183 ? 28.269 -4.020 -2.152 1.00 61.28 183 CYS A CA 1
ATOM 1493 C C . CYS A 1 183 ? 29.200 -4.254 -3.347 1.00 61.28 183 CYS A C 1
ATOM 1495 O O . CYS A 1 183 ? 30.151 -5.024 -3.206 1.00 61.28 183 CYS A O 1
ATOM 1497 N N . VAL A 1 184 ? 28.947 -3.630 -4.505 1.00 61.91 184 VAL A N 1
ATOM 1498 C CA . VAL A 1 184 ? 29.816 -3.772 -5.689 1.00 61.91 184 VAL A CA 1
ATOM 1499 C C . VAL A 1 184 ? 31.148 -3.073 -5.462 1.00 61.91 184 VAL A C 1
ATOM 1501 O O . VAL A 1 184 ? 32.186 -3.680 -5.710 1.00 61.91 184 VAL A O 1
ATOM 1504 N N . GLU A 1 185 ? 31.135 -1.848 -4.931 1.00 59.31 185 GLU A N 1
ATOM 1505 C CA . GLU A 1 185 ? 32.366 -1.082 -4.711 1.00 59.31 185 GLU A CA 1
ATOM 1506 C C . GLU A 1 185 ? 33.214 -1.626 -3.557 1.00 59.31 185 GLU A C 1
ATOM 1508 O O . GLU A 1 185 ? 34.439 -1.558 -3.625 1.00 59.31 185 GLU A O 1
ATOM 1513 N N . LYS A 1 186 ? 32.595 -2.178 -2.500 1.00 57.94 186 LYS A N 1
ATOM 1514 C CA . LYS A 1 186 ? 33.330 -2.566 -1.280 1.00 57.94 186 LYS A CA 1
ATOM 1515 C C . LYS A 1 186 ? 33.532 -4.064 -1.063 1.00 57.94 186 LYS A C 1
ATOM 1517 O O . LYS A 1 186 ? 34.496 -4.420 -0.395 1.00 57.94 186 LYS A O 1
ATOM 1522 N N . LEU A 1 187 ? 32.646 -4.937 -1.553 1.00 59.72 187 LEU A N 1
ATOM 1523 C CA . LEU A 1 187 ? 32.643 -6.356 -1.156 1.00 59.72 187 LEU A CA 1
ATOM 1524 C C . LEU A 1 187 ? 32.696 -7.374 -2.308 1.00 59.72 187 LEU A C 1
ATOM 1526 O O . LEU A 1 187 ? 32.751 -8.565 -2.015 1.00 59.72 187 LEU A O 1
ATOM 1530 N N . GLN A 1 188 ? 32.668 -6.959 -3.585 1.00 64.06 188 GLN A N 1
ATOM 1531 C CA . GLN A 1 188 ? 32.698 -7.865 -4.757 1.00 64.06 188 GLN A CA 1
ATOM 1532 C C . GLN A 1 188 ? 31.756 -9.085 -4.623 1.00 64.06 188 GLN A C 1
ATOM 1534 O O . GLN A 1 188 ? 32.067 -10.202 -5.035 1.00 64.06 188 GLN A O 1
ATOM 1539 N N . CYS A 1 189 ? 30.597 -8.887 -3.994 1.00 64.25 189 CYS A N 1
ATOM 1540 C CA . CYS A 1 189 ? 29.675 -9.973 -3.686 1.00 64.25 189 CYS A CA 1
ATOM 1541 C C . CYS A 1 189 ? 28.883 -10.418 -4.918 1.00 64.25 189 CYS A C 1
ATOM 1543 O O . CYS A 1 189 ? 28.548 -9.617 -5.792 1.00 64.25 189 CYS A O 1
ATOM 1545 N N . SER A 1 190 ? 28.511 -11.702 -4.948 1.00 70.19 190 SER A N 1
ATOM 1546 C CA . SER A 1 190 ? 27.591 -12.204 -5.965 1.00 70.19 190 SER A CA 1
ATOM 1547 C C . SER A 1 190 ? 26.240 -11.470 -5.866 1.00 70.19 190 SER A C 1
ATOM 1549 O O . SER A 1 190 ? 25.779 -11.147 -4.762 1.00 70.19 190 SER A O 1
ATOM 1551 N N . PRO A 1 191 ? 25.557 -11.217 -6.998 1.00 68.19 191 PRO A N 1
ATOM 1552 C CA . PRO A 1 191 ? 24.283 -10.490 -7.008 1.00 68.19 191 PRO A CA 1
ATOM 1553 C C . PRO A 1 191 ? 23.204 -11.185 -6.164 1.00 68.19 191 PRO A C 1
ATOM 1555 O O . PRO A 1 191 ? 22.311 -10.533 -5.624 1.00 68.19 191 PRO A O 1
ATOM 1558 N N . LEU A 1 192 ? 23.315 -12.506 -6.009 1.00 69.19 192 LEU A N 1
ATOM 1559 C CA . LEU A 1 192 ? 22.383 -13.343 -5.262 1.00 69.19 192 LEU A CA 1
ATOM 1560 C C . LEU A 1 192 ? 22.571 -13.196 -3.748 1.00 69.19 192 LEU A C 1
ATOM 1562 O O . LEU A 1 192 ? 21.592 -12.993 -3.033 1.00 69.19 192 LEU A O 1
ATOM 1566 N N . PHE A 1 193 ? 23.820 -13.205 -3.268 1.00 73.56 193 PHE A N 1
ATOM 1567 C CA . PHE A 1 193 ? 24.121 -12.947 -1.858 1.00 73.56 193 PHE A CA 1
ATOM 1568 C C . PHE A 1 193 ? 23.647 -11.552 -1.441 1.00 73.56 193 PHE A C 1
ATOM 1570 O O . PHE A 1 193 ? 23.042 -11.389 -0.387 1.00 73.56 193 PHE A O 1
ATOM 1577 N N . ARG A 1 194 ? 23.822 -10.557 -2.316 1.00 74.44 194 ARG A N 1
ATOM 1578 C CA . ARG A 1 194 ? 23.359 -9.186 -2.084 1.00 74.44 194 ARG A CA 1
ATOM 1579 C C . ARG A 1 194 ? 21.836 -9.079 -1.970 1.00 74.44 194 ARG A C 1
ATOM 1581 O O . ARG A 1 194 ? 21.344 -8.480 -1.018 1.00 74.44 194 ARG A O 1
ATOM 1588 N N . ARG A 1 195 ? 21.085 -9.667 -2.911 1.00 75.38 195 ARG A N 1
ATOM 1589 C CA . ARG A 1 195 ? 19.610 -9.665 -2.861 1.00 75.38 195 ARG A CA 1
ATOM 1590 C C . ARG A 1 195 ? 19.085 -10.438 -1.640 1.00 75.38 195 ARG A C 1
ATOM 1592 O O . ARG A 1 195 ? 18.137 -9.991 -1.003 1.00 75.38 195 ARG A O 1
ATOM 1599 N N . ALA A 1 196 ? 19.725 -11.550 -1.269 1.00 78.25 196 ALA A N 1
ATOM 1600 C CA . ALA A 1 196 ? 19.367 -12.333 -0.083 1.00 78.25 196 ALA A CA 1
ATOM 1601 C C . ALA A 1 196 ? 19.691 -11.615 1.243 1.00 78.25 196 ALA A C 1
ATOM 1603 O O . ALA A 1 196 ? 18.901 -11.679 2.188 1.00 78.25 196 ALA A O 1
ATOM 1604 N N . ALA A 1 197 ? 20.822 -10.905 1.315 1.00 78.69 197 ALA A N 1
ATOM 1605 C CA . ALA A 1 197 ? 21.194 -10.088 2.468 1.00 78.69 197 ALA A CA 1
ATOM 1606 C C . ALA A 1 197 ? 20.226 -8.910 2.646 1.00 78.69 197 ALA A C 1
ATOM 1608 O O . ALA A 1 197 ? 19.719 -8.695 3.746 1.00 78.69 197 ALA A O 1
ATOM 1609 N N . TRP A 1 198 ? 19.894 -8.218 1.551 1.00 81.12 198 TRP A N 1
ATOM 1610 C CA . TRP A 1 198 ? 18.879 -7.165 1.547 1.00 81.12 198 TRP A CA 1
ATOM 1611 C C . TRP A 1 198 ? 17.513 -7.691 2.005 1.00 81.12 198 TRP A C 1
ATOM 1613 O O . TRP A 1 198 ? 16.882 -7.089 2.868 1.00 81.12 198 TRP A O 1
ATOM 1623 N N . LEU A 1 199 ? 17.081 -8.856 1.503 1.00 79.44 199 LEU A N 1
ATOM 1624 C CA . LEU A 1 199 ? 15.826 -9.481 1.925 1.00 79.44 199 LEU A CA 1
ATOM 1625 C C . LEU A 1 199 ? 15.828 -9.803 3.422 1.00 79.44 199 LEU A C 1
ATOM 1627 O O . LEU A 1 199 ? 14.867 -9.486 4.114 1.00 79.44 199 LEU A O 1
ATOM 1631 N N . SER A 1 200 ? 16.904 -10.409 3.927 1.00 80.31 200 SER A N 1
ATOM 1632 C CA . SER A 1 200 ? 17.048 -10.728 5.353 1.00 80.31 200 SER A CA 1
ATOM 1633 C C . SER A 1 200 ? 16.979 -9.469 6.220 1.00 80.31 200 SER A C 1
ATOM 1635 O O . SER A 1 200 ? 16.295 -9.455 7.246 1.00 80.31 200 SER A O 1
ATOM 1637 N N . PHE A 1 201 ? 17.630 -8.386 5.785 1.00 80.62 201 PHE A N 1
ATOM 1638 C CA . PHE A 1 201 ? 17.570 -7.092 6.458 1.00 80.62 201 PHE A CA 1
ATOM 1639 C C . PHE A 1 201 ? 16.149 -6.514 6.445 1.00 80.62 201 PHE A C 1
ATOM 1641 O O . PHE A 1 201 ? 15.626 -6.155 7.498 1.00 80.62 201 PHE A O 1
ATOM 1648 N N . MET A 1 202 ? 15.478 -6.517 5.291 1.00 79.06 202 MET A N 1
ATOM 1649 C CA . MET A 1 202 ? 14.100 -6.039 5.158 1.00 79.06 202 MET A CA 1
ATOM 1650 C C . MET A 1 202 ? 13.111 -6.848 5.992 1.00 79.06 202 MET A C 1
ATOM 1652 O O . MET A 1 202 ? 12.266 -6.263 6.661 1.00 79.06 202 MET A O 1
ATOM 1656 N N . ILE A 1 203 ? 13.218 -8.180 6.012 1.00 80.25 203 ILE A N 1
ATOM 1657 C CA . ILE A 1 203 ? 12.389 -9.036 6.872 1.00 80.25 203 ILE A CA 1
ATOM 1658 C C . ILE A 1 203 ? 12.607 -8.671 8.341 1.00 80.25 203 ILE A C 1
ATOM 1660 O O . ILE A 1 203 ? 11.637 -8.550 9.084 1.00 80.25 203 ILE A O 1
ATOM 1664 N N . THR A 1 204 ? 13.856 -8.442 8.748 1.00 80.81 204 THR A N 1
ATOM 1665 C CA . THR A 1 204 ? 14.191 -8.061 10.126 1.00 80.81 204 THR A CA 1
ATOM 1666 C C . THR A 1 204 ? 13.584 -6.706 10.491 1.00 80.81 204 THR A C 1
ATOM 1668 O O . THR A 1 204 ? 12.900 -6.597 11.505 1.00 80.81 204 THR A O 1
ATOM 1671 N N . VAL A 1 205 ? 13.756 -5.688 9.642 1.00 77.44 205 VAL A N 1
ATOM 1672 C CA . VAL A 1 205 ? 13.168 -4.353 9.850 1.00 77.44 205 VAL A CA 1
ATOM 1673 C C . VAL A 1 205 ? 11.641 -4.430 9.885 1.00 77.44 205 VAL A C 1
ATOM 1675 O O . VAL A 1 205 ? 11.018 -3.856 10.775 1.00 77.44 205 VAL A O 1
ATOM 1678 N N . ASN A 1 206 ? 11.027 -5.198 8.983 1.00 75.69 206 ASN A N 1
ATOM 1679 C CA . ASN A 1 206 ? 9.579 -5.399 8.948 1.00 75.69 206 ASN A CA 1
ATOM 1680 C C . ASN A 1 206 ? 9.067 -6.127 10.194 1.00 75.69 206 ASN A C 1
ATOM 1682 O O . ASN A 1 206 ? 8.036 -5.744 10.738 1.00 75.69 206 ASN A O 1
ATOM 1686 N N . ALA A 1 207 ? 9.786 -7.138 10.684 1.00 79.06 207 ALA A N 1
ATOM 1687 C CA . ALA A 1 207 ? 9.439 -7.840 11.916 1.00 79.06 207 ALA A CA 1
ATOM 1688 C C . ALA A 1 207 ? 9.523 -6.907 13.132 1.00 79.06 207 ALA A C 1
ATOM 1690 O O . ALA A 1 207 ? 8.605 -6.890 13.950 1.00 79.06 207 ALA A O 1
ATOM 1691 N N . ILE A 1 208 ? 10.573 -6.082 13.218 1.00 78.25 208 ILE A N 1
ATOM 1692 C CA . ILE A 1 208 ? 10.725 -5.067 14.269 1.00 78.25 208 ILE A CA 1
ATOM 1693 C C . ILE A 1 208 ? 9.580 -4.047 14.200 1.00 78.25 208 ILE A C 1
ATOM 1695 O O . ILE A 1 208 ? 8.995 -3.719 15.232 1.00 78.25 208 ILE A O 1
ATOM 1699 N N . MET A 1 209 ? 9.221 -3.580 13.001 1.00 73.94 209 MET A N 1
ATOM 1700 C CA . MET A 1 209 ? 8.103 -2.657 12.773 1.00 73.94 209 MET A CA 1
ATOM 1701 C C . MET A 1 209 ? 6.770 -3.266 13.222 1.00 73.94 209 MET A C 1
ATOM 1703 O O . MET A 1 209 ? 6.076 -2.677 14.043 1.00 73.94 209 MET A O 1
ATOM 1707 N N . VAL A 1 210 ? 6.440 -4.476 12.759 1.00 76.19 210 VAL A N 1
ATOM 1708 C CA . VAL A 1 210 ? 5.201 -5.187 13.122 1.00 76.19 210 VAL A CA 1
ATOM 1709 C C . VAL A 1 210 ? 5.126 -5.464 14.620 1.00 76.19 210 VAL A C 1
ATOM 1711 O O . VAL A 1 210 ? 4.088 -5.236 15.237 1.00 76.19 210 VAL A O 1
ATOM 1714 N N . TYR A 1 211 ? 6.226 -5.900 15.231 1.00 77.56 211 TYR A N 1
ATOM 1715 C CA . TYR A 1 211 ? 6.298 -6.102 16.676 1.00 77.56 211 TYR A CA 1
ATOM 1716 C C . TYR A 1 211 ? 6.075 -4.795 17.447 1.00 77.56 211 TYR A C 1
ATOM 1718 O O . TYR A 1 211 ? 5.325 -4.750 18.422 1.00 77.56 211 TYR A O 1
ATOM 1726 N N . SER A 1 212 ? 6.665 -3.704 16.966 1.00 72.50 212 SER A N 1
ATOM 1727 C CA . SER A 1 212 ? 6.473 -2.372 17.542 1.00 72.50 212 SER A CA 1
ATOM 1728 C C . SER A 1 212 ? 5.027 -1.896 17.399 1.00 72.50 212 SER A C 1
ATOM 1730 O O . SER A 1 212 ? 4.489 -1.305 18.334 1.00 72.50 212 SER A O 1
ATOM 1732 N N . TYR A 1 213 ? 4.368 -2.213 16.280 1.00 73.25 213 TYR A N 1
ATOM 1733 C CA . TYR A 1 213 ? 2.944 -1.954 16.078 1.00 73.25 213 TYR A CA 1
ATOM 1734 C C . TYR A 1 213 ? 2.067 -2.747 17.043 1.00 73.25 213 TYR A C 1
ATOM 1736 O O . TYR A 1 213 ? 1.175 -2.162 17.649 1.00 73.25 213 TYR A O 1
ATOM 1744 N N . LEU A 1 214 ? 2.349 -4.035 17.255 1.00 75.94 214 LEU A N 1
ATOM 1745 C CA . LEU A 1 214 ? 1.627 -4.859 18.231 1.00 75.94 214 LEU A CA 1
ATOM 1746 C C . LEU A 1 214 ? 1.724 -4.270 19.643 1.00 75.94 214 LEU A C 1
ATOM 1748 O O . LEU A 1 214 ? 0.716 -4.152 20.334 1.00 75.94 214 LEU A O 1
ATOM 1752 N N . ILE A 1 215 ? 2.917 -3.826 20.042 1.00 73.94 215 ILE A N 1
ATOM 1753 C CA . ILE A 1 215 ? 3.143 -3.172 21.337 1.00 73.94 215 ILE A CA 1
ATOM 1754 C C . ILE A 1 215 ? 2.419 -1.822 21.436 1.00 73.94 215 ILE A C 1
ATOM 1756 O O . ILE A 1 215 ? 1.943 -1.452 22.511 1.00 73.94 215 ILE A O 1
ATOM 1760 N N . ALA A 1 216 ? 2.375 -1.046 20.351 1.00 69.00 216 ALA A N 1
ATOM 1761 C CA . ALA A 1 216 ? 1.689 0.246 20.329 1.00 69.00 216 ALA A CA 1
ATOM 1762 C C . ALA A 1 216 ? 0.164 0.088 20.416 1.00 69.00 216 ALA A C 1
ATOM 1764 O O . ALA A 1 216 ? -0.507 0.909 21.037 1.00 69.00 216 ALA A O 1
ATOM 1765 N N . LEU A 1 217 ? -0.362 -0.976 19.811 1.00 72.12 217 LEU A N 1
ATOM 1766 C CA . LEU A 1 217 ? -1.787 -1.237 19.652 1.00 72.12 217 LEU A CA 1
ATOM 1767 C C . LEU A 1 217 ? -2.369 -2.184 20.710 1.00 72.12 217 LEU A C 1
ATOM 1769 O O . LEU A 1 217 ? -3.573 -2.404 20.707 1.00 72.12 217 LEU A O 1
ATOM 1773 N N . GLU A 1 218 ? -1.564 -2.707 21.640 1.00 72.75 218 GLU A N 1
ATOM 1774 C CA . GLU A 1 218 ? -1.967 -3.688 22.667 1.00 72.75 218 GLU A CA 1
ATOM 1775 C C . GLU A 1 218 ? -3.241 -3.298 23.444 1.00 72.75 218 GLU A C 1
ATOM 1777 O O . GLU A 1 218 ? -4.001 -4.159 23.878 1.00 72.75 218 GLU A O 1
ATOM 1782 N N . LYS A 1 219 ? -3.498 -1.994 23.603 1.00 68.81 219 LYS A N 1
ATOM 1783 C CA . LYS A 1 219 ? -4.650 -1.462 24.348 1.00 68.81 219 LYS A CA 1
ATOM 1784 C C . LYS A 1 219 ? -5.884 -1.166 23.490 1.00 68.81 219 LYS A C 1
ATOM 1786 O O . LYS A 1 219 ? -6.911 -0.778 24.043 1.00 68.81 219 LYS A O 1
ATOM 1791 N N . GLU A 1 220 ? -5.794 -1.301 22.171 1.00 71.50 220 GLU A N 1
ATOM 1792 C CA . GLU A 1 220 ? -6.865 -0.943 21.243 1.00 71.50 220 GLU A CA 1
ATOM 1793 C C . GLU A 1 220 ? -7.652 -2.183 20.799 1.00 71.50 220 GLU A C 1
ATOM 1795 O O . GLU A 1 220 ? -7.074 -3.198 20.412 1.00 71.50 220 GLU A O 1
ATOM 1800 N N . LYS A 1 221 ? -8.986 -2.083 20.790 1.00 67.75 221 LYS A N 1
ATOM 1801 C CA . LYS A 1 221 ? -9.884 -3.184 20.403 1.00 67.75 221 LYS A CA 1
ATOM 1802 C C . LYS A 1 221 ? -9.666 -3.657 18.952 1.00 67.75 221 LYS A C 1
ATOM 1804 O O . LYS A 1 221 ? -9.728 -4.848 18.673 1.00 67.75 221 LYS A O 1
ATOM 1809 N N . ASP A 1 222 ? -9.277 -2.742 18.063 1.00 71.44 222 ASP A N 1
ATOM 1810 C CA . ASP A 1 222 ? -9.044 -3.009 16.634 1.00 71.44 222 ASP A CA 1
ATOM 1811 C C . ASP A 1 222 ? -7.564 -3.280 16.288 1.00 71.44 222 ASP A C 1
ATOM 1813 O O . ASP A 1 222 ? -7.152 -3.161 15.129 1.00 71.44 222 ASP A O 1
ATOM 1817 N N . CYS A 1 223 ? -6.737 -3.608 17.288 1.00 74.44 223 CYS A N 1
ATOM 1818 C CA . CYS A 1 223 ? -5.281 -3.753 17.167 1.00 74.44 223 CYS A CA 1
ATOM 1819 C C . CYS A 1 223 ? -4.857 -4.551 15.929 1.00 74.44 223 CYS A C 1
ATOM 1821 O O . CYS A 1 223 ? -4.098 -4.077 15.083 1.00 74.44 223 CYS A O 1
ATOM 1823 N N . VAL A 1 224 ? -5.405 -5.754 15.787 1.00 78.69 224 VAL A N 1
ATOM 1824 C CA . VAL A 1 224 ? -4.974 -6.702 14.757 1.00 78.69 224 VAL A CA 1
ATOM 1825 C C . VAL A 1 224 ? -5.275 -6.182 13.346 1.00 78.69 224 VAL A C 1
ATOM 1827 O O . VAL A 1 224 ? -4.448 -6.348 12.453 1.00 78.69 224 VAL A O 1
ATOM 1830 N N . GLY A 1 225 ? -6.411 -5.509 13.131 1.00 79.75 225 GLY A N 1
ATOM 1831 C CA . GLY A 1 225 ? -6.751 -4.949 11.821 1.00 79.75 225 GLY A CA 1
ATOM 1832 C C . GLY A 1 225 ? -5.792 -3.839 11.396 1.00 79.75 225 GLY A C 1
ATOM 1833 O O . GLY A 1 225 ? -5.327 -3.823 10.255 1.00 79.75 225 GLY A O 1
ATOM 1834 N N . TRP A 1 226 ? -5.422 -2.956 12.326 1.00 81.25 226 TRP A N 1
ATOM 1835 C CA . TRP A 1 226 ? -4.434 -1.902 12.081 1.00 81.25 226 TRP A CA 1
ATOM 1836 C C . TRP A 1 226 ? -3.025 -2.449 11.853 1.00 81.25 226 TRP A C 1
ATOM 1838 O O . TRP A 1 226 ? -2.326 -1.953 10.969 1.00 81.25 226 TRP A O 1
ATOM 1848 N N . VAL A 1 227 ? -2.629 -3.506 12.571 1.00 81.81 227 VAL A N 1
ATOM 1849 C CA . VAL A 1 227 ? -1.363 -4.212 12.312 1.00 81.81 227 VAL A CA 1
ATOM 1850 C C . VAL A 1 227 ? -1.338 -4.777 10.892 1.00 81.81 227 VAL A C 1
ATOM 1852 O O . VAL A 1 227 ? -0.328 -4.636 10.206 1.00 81.81 227 VAL A O 1
ATOM 1855 N N . CYS A 1 228 ? -2.441 -5.358 10.406 1.00 83.12 228 CYS A N 1
ATOM 1856 C CA . CYS A 1 228 ? -2.514 -5.864 9.034 1.00 83.12 228 CYS A CA 1
ATOM 1857 C C . CYS A 1 228 ? -2.409 -4.742 7.986 1.00 83.12 228 CYS A C 1
ATOM 1859 O O . CYS A 1 228 ? -1.677 -4.897 7.009 1.00 83.12 228 CYS A O 1
ATOM 1861 N N . VAL A 1 229 ? -3.082 -3.603 8.194 1.00 85.12 229 VAL A N 1
ATOM 1862 C CA . VAL A 1 229 ? -2.975 -2.430 7.301 1.00 85.12 229 VAL A CA 1
ATOM 1863 C C . VAL A 1 229 ? -1.543 -1.896 7.267 1.00 85.12 229 VAL A C 1
ATOM 1865 O O . VAL A 1 229 ? -1.010 -1.623 6.191 1.00 85.12 229 VAL A O 1
ATOM 1868 N N . ALA A 1 230 ? -0.900 -1.779 8.431 1.00 80.88 230 ALA A N 1
ATOM 1869 C CA . ALA A 1 230 ? 0.474 -1.306 8.534 1.00 80.88 230 ALA A CA 1
ATOM 1870 C C . ALA A 1 230 ? 1.467 -2.289 7.889 1.00 80.88 230 ALA A C 1
ATOM 1872 O O . ALA A 1 230 ? 2.357 -1.870 7.154 1.00 80.88 230 ALA A O 1
ATOM 1873 N N . ALA A 1 231 ? 1.278 -3.599 8.081 1.00 82.62 231 ALA A N 1
ATOM 1874 C CA . ALA A 1 231 ? 2.081 -4.633 7.427 1.00 82.62 231 ALA A CA 1
ATOM 1875 C C . ALA A 1 231 ? 1.942 -4.592 5.896 1.00 82.62 231 ALA A C 1
ATOM 1877 O O . ALA A 1 231 ? 2.935 -4.738 5.183 1.00 82.62 231 ALA A O 1
ATOM 1878 N N . PHE A 1 232 ? 0.736 -4.340 5.379 1.00 84.62 232 PHE A N 1
ATOM 1879 C CA . PHE A 1 232 ? 0.511 -4.185 3.943 1.00 84.62 232 PHE A CA 1
ATOM 1880 C C . PHE A 1 232 ? 1.202 -2.933 3.393 1.00 84.62 232 PHE A C 1
ATOM 1882 O O . PHE A 1 232 ? 1.886 -3.003 2.369 1.00 84.62 232 PHE A O 1
ATOM 1889 N N . LEU A 1 233 ? 1.086 -1.804 4.100 1.00 82.75 233 LEU A N 1
ATOM 1890 C CA . LEU A 1 233 ? 1.758 -0.556 3.741 1.00 82.75 233 LEU A CA 1
ATOM 1891 C C . LEU A 1 233 ? 3.283 -0.732 3.702 1.00 82.75 233 LEU A C 1
ATOM 1893 O O . LEU A 1 233 ? 3.943 -0.287 2.764 1.00 82.75 233 LEU A O 1
ATOM 1897 N N . GLN A 1 234 ? 3.817 -1.476 4.668 1.00 80.06 234 GLN A N 1
ATOM 1898 C CA . GLN A 1 234 ? 5.224 -1.842 4.735 1.00 80.06 234 GLN A CA 1
ATOM 1899 C C . GLN A 1 234 ? 5.645 -2.779 3.590 1.00 80.06 234 GLN A C 1
ATOM 1901 O O . GLN A 1 234 ? 6.746 -2.661 3.053 1.00 80.06 234 GLN A O 1
ATOM 1906 N N . GLY A 1 235 ? 4.769 -3.695 3.173 1.00 79.88 235 GLY A N 1
ATOM 1907 C CA . GLY A 1 235 ? 4.989 -4.535 1.997 1.00 79.88 235 GLY A CA 1
ATOM 1908 C C . GLY A 1 235 ? 5.089 -3.717 0.705 1.00 79.88 235 GLY A C 1
ATOM 1909 O O . GLY A 1 235 ? 6.000 -3.943 -0.093 1.00 79.88 235 GLY A O 1
ATOM 1910 N N . LEU A 1 236 ? 4.197 -2.735 0.518 1.00 80.25 236 LEU A N 1
ATOM 1911 C CA . LEU A 1 236 ? 4.249 -1.804 -0.617 1.00 80.25 236 LEU A CA 1
ATOM 1912 C C . LEU A 1 236 ? 5.538 -0.975 -0.605 1.00 80.25 236 LEU A C 1
ATOM 1914 O O . LEU A 1 236 ? 6.199 -0.858 -1.638 1.00 80.25 236 LEU A O 1
ATOM 1918 N N . TRP A 1 237 ? 5.930 -0.468 0.567 1.00 79.94 237 TRP A N 1
ATOM 1919 C CA . TRP A 1 237 ? 7.212 0.209 0.757 1.00 79.94 237 TRP A CA 1
ATOM 1920 C C . TRP A 1 237 ? 8.396 -0.691 0.377 1.00 79.94 237 TRP A C 1
ATOM 1922 O O . TRP A 1 237 ? 9.302 -0.264 -0.332 1.00 79.94 237 TRP A O 1
ATOM 1932 N N . GLY A 1 238 ? 8.368 -1.970 0.759 1.00 77.69 238 GLY A N 1
ATOM 1933 C CA . GLY A 1 238 ? 9.407 -2.929 0.386 1.00 77.69 238 GLY A CA 1
ATOM 1934 C C . GLY A 1 238 ? 9.574 -3.097 -1.127 1.00 77.69 238 GLY A C 1
ATOM 1935 O O . GLY A 1 238 ? 10.703 -3.206 -1.598 1.00 77.69 238 GLY A O 1
ATOM 1936 N N . ILE A 1 239 ? 8.484 -3.063 -1.902 1.00 77.94 239 ILE A N 1
ATOM 1937 C CA . ILE A 1 239 ? 8.552 -3.101 -3.374 1.00 77.94 239 ILE A CA 1
ATOM 1938 C C . ILE A 1 239 ? 9.202 -1.823 -3.926 1.00 77.94 239 ILE A C 1
ATOM 1940 O O . ILE A 1 239 ? 10.039 -1.906 -4.826 1.00 77.94 239 ILE A O 1
ATOM 1944 N N . VAL A 1 240 ? 8.838 -0.660 -3.379 1.00 76.88 240 VAL A N 1
ATOM 1945 C CA . VAL A 1 240 ? 9.421 0.643 -3.743 1.00 76.88 240 VAL A CA 1
ATOM 1946 C C . VAL A 1 240 ? 10.935 0.651 -3.499 1.00 76.88 240 VAL A C 1
ATOM 1948 O O . VAL A 1 240 ? 11.709 0.954 -4.406 1.00 76.88 240 VAL A O 1
ATOM 1951 N N . VAL A 1 241 ? 11.371 0.233 -2.309 1.00 75.62 241 VAL A N 1
ATOM 1952 C CA . VAL A 1 241 ? 12.795 0.198 -1.946 1.00 75.62 241 VAL A CA 1
ATOM 1953 C C . VAL A 1 241 ? 13.566 -0.825 -2.775 1.00 75.62 241 VAL A C 1
ATOM 1955 O O . VAL A 1 241 ? 14.666 -0.528 -3.233 1.00 75.62 241 VAL A O 1
ATOM 1958 N N . LEU A 1 242 ? 12.996 -2.011 -3.020 1.00 74.12 242 LEU A N 1
ATOM 1959 C CA . LEU A 1 242 ? 13.645 -3.045 -3.833 1.00 74.12 242 LEU A CA 1
ATOM 1960 C C . LEU A 1 242 ? 14.002 -2.515 -5.223 1.00 74.12 242 LEU A C 1
ATOM 1962 O O . LEU A 1 242 ? 15.087 -2.792 -5.732 1.00 74.12 242 LEU A O 1
ATOM 1966 N N . LYS A 1 243 ? 13.090 -1.746 -5.822 1.00 71.81 243 LYS A N 1
ATOM 1967 C CA . LYS A 1 243 ? 13.315 -1.125 -7.122 1.00 71.81 243 LYS A CA 1
ATOM 1968 C C . LYS A 1 243 ? 14.446 -0.101 -7.063 1.00 71.81 243 LYS A C 1
ATOM 1970 O O . LYS A 1 243 ? 15.343 -0.179 -7.891 1.00 71.81 243 LYS A O 1
ATOM 1975 N N . HIS A 1 244 ? 14.439 0.782 -6.066 1.00 70.19 244 HIS A N 1
ATOM 1976 C CA . HIS A 1 244 ? 15.505 1.768 -5.873 1.00 70.19 244 HIS A CA 1
ATOM 1977 C C . HIS A 1 244 ? 16.882 1.118 -5.648 1.00 70.19 244 HIS A C 1
ATOM 1979 O O . HIS A 1 244 ? 17.890 1.604 -6.140 1.00 70.19 244 HIS A O 1
ATOM 1985 N N . SER A 1 245 ? 16.946 -0.007 -4.926 1.00 67.06 245 SER A N 1
ATOM 1986 C CA . SER A 1 245 ? 18.215 -0.679 -4.620 1.00 67.06 245 SER A CA 1
ATOM 1987 C C . SER A 1 245 ? 18.798 -1.509 -5.766 1.00 67.06 245 SER A C 1
ATOM 1989 O O . SER A 1 245 ? 19.980 -1.840 -5.699 1.00 67.06 245 SER A O 1
ATOM 1991 N N . PHE A 1 246 ? 18.008 -1.929 -6.761 1.00 65.56 246 PHE A N 1
ATOM 1992 C CA . PHE A 1 246 ? 18.480 -2.882 -7.775 1.00 65.56 246 PHE A CA 1
ATOM 1993 C C . PHE A 1 246 ? 18.213 -2.493 -9.229 1.00 65.56 246 PHE A C 1
ATOM 1995 O O . PHE A 1 246 ? 18.737 -3.209 -10.079 1.00 65.56 246 PHE A O 1
ATOM 2002 N N . ASP A 1 247 ? 17.462 -1.417 -9.504 1.00 63.25 247 ASP A N 1
ATOM 2003 C CA . ASP A 1 247 ? 17.026 -0.897 -10.822 1.00 63.25 247 ASP A CA 1
ATOM 2004 C C . ASP A 1 247 ? 16.274 -1.894 -11.741 1.00 63.25 247 ASP A C 1
ATOM 2006 O O . ASP A 1 247 ? 15.412 -1.497 -12.525 1.00 63.25 247 ASP A O 1
ATOM 2010 N N . ASP A 1 248 ? 16.487 -3.201 -11.581 1.00 61.28 248 ASP A N 1
ATOM 2011 C CA . ASP A 1 248 ? 15.855 -4.283 -12.324 1.00 61.28 248 ASP A CA 1
ATOM 2012 C C . ASP A 1 248 ? 14.625 -4.825 -11.585 1.00 61.28 248 ASP A C 1
ATOM 2014 O O . ASP A 1 248 ? 14.724 -5.436 -10.515 1.00 61.28 248 ASP A O 1
ATOM 2018 N N . LEU A 1 249 ? 13.450 -4.667 -12.201 1.00 61.84 249 LEU A N 1
ATOM 2019 C CA . LEU A 1 249 ? 12.185 -5.220 -11.708 1.00 61.84 249 LEU A CA 1
ATOM 2020 C C . LEU A 1 249 ? 11.529 -6.135 -12.748 1.00 61.84 249 LEU A C 1
ATOM 2022 O O . LEU A 1 249 ? 10.398 -5.912 -13.204 1.00 61.84 249 LEU A O 1
ATOM 2026 N N . ASP A 1 250 ? 12.248 -7.176 -13.155 1.00 66.50 250 ASP A N 1
ATOM 2027 C CA . ASP A 1 250 ? 11.697 -8.188 -14.044 1.00 66.50 250 ASP A CA 1
ATOM 2028 C C . ASP A 1 250 ? 10.901 -9.219 -13.237 1.00 66.50 250 ASP A C 1
ATOM 2030 O O . ASP A 1 250 ? 11.438 -10.048 -12.511 1.00 66.50 250 ASP A O 1
ATOM 2034 N N . LEU A 1 251 ? 9.573 -9.167 -13.369 1.00 67.25 251 LEU A N 1
ATOM 2035 C CA . LEU A 1 251 ? 8.687 -10.140 -12.731 1.00 67.25 251 LEU A CA 1
ATOM 2036 C C . LEU A 1 251 ? 8.749 -11.494 -13.458 1.00 67.25 251 LEU A C 1
ATOM 2038 O O . LEU A 1 251 ? 8.229 -11.589 -14.585 1.00 67.25 251 LEU A O 1
ATOM 2042 N N . PRO A 1 252 ? 9.276 -12.564 -12.833 1.00 66.62 252 PRO A N 1
ATOM 2043 C CA . PRO A 1 252 ? 9.097 -13.903 -13.366 1.00 66.62 252 PRO A CA 1
ATOM 2044 C C . PRO A 1 252 ? 7.620 -14.299 -13.242 1.00 66.62 252 PRO A C 1
ATOM 2046 O O . PRO A 1 252 ? 6.901 -13.848 -12.352 1.00 66.62 252 PRO A O 1
ATOM 2049 N N . PHE A 1 253 ? 7.135 -15.122 -14.175 1.00 70.44 253 PHE A N 1
ATOM 2050 C CA . PHE A 1 253 ? 5.745 -15.602 -14.186 1.00 70.44 253 PHE A CA 1
ATOM 2051 C C . PHE A 1 253 ? 4.683 -14.494 -14.098 1.00 70.44 253 PHE A C 1
ATOM 2053 O O . PHE A 1 253 ? 3.606 -14.694 -13.539 1.00 70.44 253 PHE A O 1
ATOM 2060 N N . ARG A 1 254 ? 4.944 -13.336 -14.715 1.00 74.25 254 ARG A N 1
ATOM 2061 C CA . ARG A 1 254 ? 4.054 -12.164 -14.727 1.00 74.25 254 ARG A CA 1
ATOM 2062 C C . ARG A 1 254 ? 2.573 -12.500 -14.955 1.00 74.25 254 ARG A C 1
ATOM 2064 O O . ARG A 1 254 ? 1.710 -11.964 -14.273 1.00 74.25 254 ARG A O 1
ATOM 2071 N N . ARG A 1 255 ? 2.269 -13.421 -15.879 1.00 76.00 255 ARG A N 1
ATOM 2072 C CA . ARG A 1 255 ? 0.890 -13.861 -16.162 1.00 76.00 255 ARG A CA 1
ATOM 2073 C C . ARG A 1 255 ? 0.233 -14.563 -14.965 1.00 76.00 255 ARG A C 1
ATOM 2075 O O . ARG A 1 255 ? -0.950 -14.350 -14.730 1.00 76.00 255 ARG A O 1
ATOM 2082 N N . VAL A 1 256 ? 0.988 -15.370 -14.221 1.00 78.44 256 VAL A N 1
ATOM 2083 C CA . VAL A 1 256 ? 0.513 -16.084 -13.027 1.00 78.44 256 VAL A CA 1
ATOM 2084 C C . VAL A 1 256 ? 0.286 -15.098 -11.887 1.00 78.44 256 VAL A C 1
ATOM 2086 O O . VAL A 1 256 ? -0.791 -15.098 -11.307 1.00 78.44 256 VAL A O 1
ATOM 2089 N N . VAL A 1 257 ? 1.240 -14.195 -11.634 1.00 82.19 257 VAL A N 1
ATOM 2090 C CA . VAL A 1 257 ? 1.082 -13.131 -10.626 1.00 82.19 257 VAL A CA 1
ATOM 2091 C C . VAL A 1 257 ? -0.130 -12.256 -10.942 1.00 82.19 257 VAL A C 1
ATOM 2093 O O . VAL A 1 257 ? -0.934 -11.963 -10.062 1.00 82.19 257 VAL A O 1
ATOM 2096 N N . TYR A 1 258 ? -0.304 -11.893 -12.213 1.00 81.00 258 TYR A N 1
ATOM 2097 C CA . TYR A 1 258 ? -1.460 -11.137 -12.677 1.00 81.00 258 TYR A CA 1
ATOM 2098 C C . TYR A 1 258 ? -2.776 -11.887 -12.445 1.00 81.00 258 TYR A C 1
ATOM 2100 O O . TYR A 1 258 ? -3.731 -11.293 -11.953 1.00 81.00 258 TYR A O 1
ATOM 2108 N N . LEU A 1 259 ? -2.843 -13.184 -12.759 1.00 82.12 259 LEU A N 1
ATOM 2109 C CA . LEU A 1 259 ? -4.042 -14.003 -12.558 1.00 82.12 259 LEU A CA 1
ATOM 2110 C C . LEU A 1 259 ? -4.373 -14.178 -11.066 1.00 82.12 259 LEU A C 1
ATOM 2112 O O . LEU A 1 259 ? -5.506 -13.940 -10.653 1.00 82.12 259 LEU A O 1
ATOM 2116 N N . ILE A 1 260 ? -3.378 -14.542 -10.251 1.00 84.00 260 ILE A N 1
ATOM 2117 C CA . ILE A 1 260 ? -3.536 -14.735 -8.803 1.00 84.00 260 ILE A CA 1
ATOM 2118 C C . ILE A 1 260 ? -3.958 -13.422 -8.139 1.00 84.00 260 ILE A C 1
ATOM 2120 O O . ILE A 1 260 ? -4.905 -13.411 -7.359 1.00 84.00 260 ILE A O 1
ATOM 2124 N N . GLY A 1 261 ? -3.307 -12.309 -8.478 1.00 81.38 261 GLY A N 1
ATOM 2125 C CA . GLY A 1 261 ? -3.606 -11.008 -7.883 1.00 81.38 261 GLY A CA 1
ATOM 2126 C C . GLY A 1 261 ? -4.936 -10.401 -8.335 1.00 81.38 261 GLY A C 1
ATOM 2127 O O . GLY A 1 261 ? -5.540 -9.645 -7.580 1.00 81.38 261 GLY A O 1
ATOM 2128 N N . SER A 1 262 ? -5.398 -10.710 -9.552 1.00 81.81 262 SER A N 1
ATOM 2129 C CA . SER A 1 262 ? -6.658 -10.172 -10.091 1.00 81.81 262 SER A CA 1
ATOM 2130 C C . SER A 1 262 ? -7.886 -10.992 -9.721 1.00 81.81 262 SER A C 1
ATOM 2132 O O . SER A 1 262 ? -8.930 -10.410 -9.445 1.00 81.81 262 SER A O 1
ATOM 2134 N N . VAL A 1 263 ? -7.768 -12.321 -9.711 1.00 83.44 263 VAL A N 1
ATOM 2135 C CA . VAL A 1 263 ? -8.893 -13.231 -9.468 1.00 83.44 263 VAL A CA 1
ATOM 2136 C C . VAL A 1 263 ? -8.731 -13.947 -8.136 1.00 83.44 263 VAL A C 1
ATOM 2138 O O . VAL A 1 263 ? -9.652 -13.931 -7.332 1.00 83.44 263 VAL A O 1
ATOM 2141 N N . GLY A 1 264 ? -7.567 -14.545 -7.877 1.00 83.62 264 GLY A N 1
ATOM 2142 C CA . GLY A 1 264 ? -7.356 -15.413 -6.713 1.00 83.62 264 GLY A CA 1
ATOM 2143 C C . GLY A 1 264 ? -7.558 -14.699 -5.377 1.00 83.62 264 GLY A C 1
ATOM 2144 O O . GLY A 1 264 ? -8.384 -15.113 -4.571 1.00 83.62 264 GLY A O 1
ATOM 2145 N N . VAL A 1 265 ? -6.845 -13.597 -5.153 1.00 85.19 265 VAL A N 1
ATOM 2146 C CA . VAL A 1 265 ? -6.933 -12.856 -3.883 1.00 85.19 265 VAL A CA 1
ATOM 2147 C C . VAL A 1 265 ? -8.308 -12.200 -3.710 1.00 85.19 265 VAL A C 1
ATOM 2149 O O . VAL A 1 265 ? -8.875 -12.215 -2.619 1.00 85.19 265 VAL A O 1
ATOM 2152 N N . VAL A 1 266 ? -8.889 -11.682 -4.797 1.00 86.62 266 VAL A N 1
ATOM 2153 C CA . VAL A 1 266 ? -10.247 -11.117 -4.783 1.00 86.62 266 VAL A CA 1
ATOM 2154 C C . VAL A 1 266 ? -11.278 -12.188 -4.417 1.00 86.62 266 VAL A C 1
ATOM 2156 O O . VAL A 1 266 ? -12.165 -11.924 -3.610 1.00 86.62 266 VAL A O 1
ATOM 2159 N N . LEU A 1 267 ? -11.129 -13.407 -4.946 1.00 87.25 267 LEU A N 1
ATOM 2160 C CA . LEU A 1 267 ? -11.990 -14.542 -4.625 1.00 87.25 267 LEU A CA 1
ATOM 2161 C C . LEU A 1 267 ? -11.916 -14.884 -3.132 1.00 87.25 267 LEU A C 1
ATOM 2163 O O . LEU A 1 267 ? -12.958 -14.972 -2.490 1.00 87.25 267 LEU A O 1
ATOM 2167 N N . VAL A 1 268 ? -10.710 -15.012 -2.566 1.00 87.38 268 VAL A N 1
ATOM 2168 C CA . VAL A 1 268 ? -10.519 -15.300 -1.131 1.00 87.38 268 VAL A CA 1
ATOM 2169 C C . VAL A 1 268 ? -11.235 -14.262 -0.269 1.00 87.38 268 VAL A C 1
ATOM 2171 O O . VAL A 1 268 ? -11.995 -14.619 0.630 1.00 87.38 268 VAL A O 1
ATOM 2174 N N . ASN A 1 269 ? -11.070 -12.980 -0.592 1.00 87.38 269 ASN A N 1
ATOM 2175 C CA . ASN A 1 269 ? -11.710 -11.907 0.161 1.00 87.38 269 ASN A CA 1
ATOM 2176 C C . ASN A 1 269 ? -13.230 -11.861 -0.038 1.00 87.38 269 ASN A C 1
ATOM 2178 O O . ASN A 1 269 ? -13.955 -11.526 0.895 1.00 87.38 269 ASN A O 1
ATOM 2182 N N . SER A 1 270 ? -13.726 -12.218 -1.225 1.00 87.75 270 SER A N 1
ATOM 2183 C CA . SER A 1 270 ? -15.166 -12.317 -1.489 1.00 87.75 270 SER A CA 1
ATOM 2184 C C . SER A 1 270 ? -15.818 -13.458 -0.709 1.00 87.75 270 SER A C 1
ATOM 2186 O O . SER A 1 270 ? -16.891 -13.272 -0.143 1.00 87.75 270 SER A O 1
ATOM 2188 N N . VAL A 1 271 ? -15.148 -14.613 -0.612 1.00 87.56 271 VAL A N 1
ATOM 2189 C CA . VAL A 1 271 ? -15.612 -15.764 0.172 1.00 87.56 271 VAL A CA 1
ATOM 2190 C C . VAL A 1 271 ? -15.618 -15.414 1.654 1.00 87.56 271 VAL A C 1
ATOM 2192 O O . VAL A 1 271 ? -16.587 -15.717 2.342 1.00 87.56 271 VAL A O 1
ATOM 2195 N N . ALA A 1 272 ? -14.584 -14.727 2.142 1.00 86.44 272 ALA A N 1
ATOM 2196 C CA . ALA A 1 272 ? -14.539 -14.241 3.515 1.00 86.44 272 ALA A CA 1
ATOM 2197 C C . ALA A 1 272 ? -15.690 -13.272 3.832 1.00 86.44 272 ALA A C 1
ATOM 2199 O O . ALA A 1 272 ? -16.403 -13.483 4.808 1.00 86.44 272 ALA A O 1
ATOM 2200 N N . LEU A 1 273 ? -15.925 -12.266 2.980 1.00 84.62 273 LEU A N 1
ATOM 2201 C CA . LEU A 1 273 ? -17.042 -11.328 3.135 1.00 84.62 273 LEU A CA 1
ATOM 2202 C C . LEU A 1 273 ? -18.398 -12.049 3.090 1.00 84.62 273 LEU A C 1
ATOM 2204 O O . LEU A 1 273 ? -19.262 -11.785 3.917 1.00 84.62 273 LEU A O 1
ATOM 2208 N N . MET A 1 274 ? -18.586 -12.981 2.152 1.00 86.38 274 MET A N 1
ATOM 2209 C CA . MET A 1 274 ? -19.812 -13.777 2.051 1.00 86.38 274 MET A CA 1
ATOM 2210 C C . MET A 1 274 ? -20.037 -14.633 3.301 1.00 86.38 274 MET A C 1
ATOM 2212 O O . MET A 1 274 ? -21.158 -14.720 3.791 1.00 86.38 274 MET A O 1
ATOM 2216 N N . THR A 1 275 ? -18.977 -15.244 3.824 1.00 85.50 275 THR A N 1
ATOM 2217 C CA . THR A 1 275 ? -19.037 -16.082 5.027 1.00 85.50 275 THR A CA 1
ATOM 2218 C C . THR A 1 275 ? -19.420 -15.241 6.240 1.00 85.50 275 THR A C 1
ATOM 2220 O O . THR A 1 275 ? -20.285 -15.647 7.010 1.00 85.50 275 THR A O 1
ATOM 2223 N N . GLU A 1 276 ? -18.845 -14.042 6.364 1.00 84.12 276 GLU A N 1
ATOM 2224 C CA . GLU A 1 276 ? -19.185 -13.089 7.421 1.00 84.12 276 GLU A CA 1
ATOM 2225 C C . GLU A 1 276 ? -20.648 -12.642 7.340 1.00 84.12 276 GLU A C 1
ATOM 2227 O O . GLU A 1 276 ? -21.353 -12.629 8.347 1.00 84.12 276 GLU A O 1
ATOM 2232 N N . LEU A 1 277 ? -21.130 -12.323 6.135 1.00 82.94 277 LEU A N 1
ATOM 2233 C CA . LEU A 1 277 ? -22.524 -11.946 5.906 1.00 82.94 277 LEU A CA 1
ATOM 2234 C C . LEU A 1 277 ? -23.489 -13.071 6.294 1.00 82.94 277 LEU A C 1
ATOM 2236 O O . LEU A 1 277 ? -24.498 -12.811 6.944 1.00 82.94 277 LEU A O 1
ATOM 2240 N N . ILE A 1 278 ? -23.182 -14.315 5.916 1.00 84.56 278 ILE A N 1
ATOM 2241 C CA . ILE A 1 278 ? -24.017 -15.477 6.241 1.00 84.56 278 ILE A CA 1
ATOM 2242 C C . ILE A 1 278 ? -24.019 -15.726 7.747 1.00 84.56 278 ILE A C 1
ATOM 2244 O O . ILE A 1 278 ? -25.097 -15.832 8.327 1.00 84.56 278 ILE A O 1
ATOM 2248 N N . MET A 1 279 ? -22.847 -15.784 8.386 1.00 81.38 279 MET A N 1
ATOM 2249 C CA . MET A 1 279 ? -22.768 -16.019 9.831 1.00 81.38 279 MET A CA 1
ATOM 2250 C C . MET A 1 279 ? -23.475 -14.918 10.612 1.00 81.38 279 MET A C 1
ATOM 2252 O O . MET A 1 279 ? -24.227 -15.214 11.531 1.00 81.38 279 MET A O 1
ATOM 2256 N N . LYS A 1 280 ? -23.370 -13.663 10.172 1.00 81.31 280 LYS A N 1
ATOM 2257 C CA . LYS A 1 280 ? -24.108 -12.577 10.809 1.00 81.31 280 LYS A CA 1
ATOM 2258 C C . LYS A 1 280 ? -25.628 -12.732 10.700 1.00 81.31 280 LYS A C 1
ATOM 2260 O O . LYS A 1 280 ? -26.341 -12.429 11.652 1.00 81.31 280 LYS A O 1
ATOM 2265 N N . VAL A 1 281 ? -26.136 -13.180 9.552 1.00 83.25 281 VAL A N 1
ATOM 2266 C CA . VAL A 1 281 ? -27.577 -13.422 9.363 1.00 83.25 281 VAL A CA 1
ATOM 2267 C C . VAL A 1 281 ? -28.062 -14.609 10.199 1.00 83.25 281 VAL A C 1
ATOM 2269 O O . VAL A 1 281 ? -29.192 -14.582 10.680 1.00 83.25 281 VAL A O 1
ATOM 2272 N N . VAL A 1 282 ? -27.230 -15.641 10.360 1.00 85.12 282 VAL A N 1
ATOM 2273 C CA . VAL A 1 282 ? -27.592 -16.884 11.056 1.00 85.12 282 VAL A CA 1
ATOM 2274 C C . VAL A 1 282 ? -27.473 -16.746 12.573 1.00 85.12 282 VAL A C 1
ATOM 2276 O O . VAL A 1 282 ? -28.427 -17.053 13.284 1.00 85.12 282 VAL A O 1
ATOM 2279 N N . ASP A 1 283 ? -26.333 -16.265 13.063 1.00 78.50 283 ASP A N 1
ATOM 2280 C CA . ASP A 1 283 ? -25.991 -16.257 14.489 1.00 78.50 283 ASP A CA 1
ATOM 2281 C C . ASP A 1 283 ? -26.308 -14.914 15.168 1.00 78.50 283 ASP A C 1
ATOM 2283 O O . ASP A 1 283 ? -26.258 -14.801 16.390 1.00 78.50 283 ASP A O 1
ATOM 2287 N N . GLY A 1 284 ? -26.631 -13.870 14.394 1.00 72.38 284 GLY A N 1
ATOM 2288 C CA . GLY A 1 284 ? -26.874 -12.513 14.900 1.00 72.38 284 GLY A CA 1
ATOM 2289 C C . GLY A 1 284 ? -25.611 -11.775 15.368 1.00 72.38 284 GLY A C 1
ATOM 2290 O O . GLY A 1 284 ? -25.668 -10.569 15.620 1.00 72.38 284 GLY A O 1
ATOM 2291 N N . GLU A 1 285 ? -24.467 -12.459 15.433 1.00 73.94 285 GLU A N 1
ATOM 2292 C CA . GLU A 1 285 ? -23.163 -11.920 15.822 1.00 73.94 285 GLU A CA 1
ATOM 2293 C C . GLU A 1 285 ? -22.163 -11.925 14.654 1.00 73.94 285 GLU A C 1
ATOM 2295 O O . GLU A 1 285 ? -22.284 -12.686 13.695 1.00 73.94 285 GLU A O 1
ATOM 2300 N N . ARG A 1 286 ? -21.161 -11.036 14.722 1.00 66.69 286 ARG A N 1
ATOM 2301 C CA . ARG A 1 286 ? -20.030 -11.036 13.780 1.00 66.69 286 ARG A CA 1
ATOM 2302 C C . ARG A 1 286 ? -19.084 -12.185 14.116 1.00 66.69 286 ARG A C 1
ATOM 2304 O O . ARG A 1 286 ? -18.639 -12.291 15.256 1.00 66.69 286 ARG A O 1
ATOM 2311 N N . ALA A 1 287 ? -18.719 -12.978 13.115 1.00 62.66 287 ALA A N 1
ATOM 2312 C CA . ALA A 1 287 ? -17.763 -14.065 13.283 1.00 62.66 287 ALA A CA 1
ATOM 2313 C C . ALA A 1 287 ? -16.308 -13.578 13.203 1.00 62.66 287 ALA A C 1
ATOM 2315 O O . ALA A 1 287 ? -15.430 -14.089 13.900 1.00 62.66 287 ALA A O 1
ATOM 2316 N N . MET A 1 288 ? -16.045 -12.551 12.394 1.00 63.97 288 MET A N 1
ATOM 2317 C CA . MET A 1 288 ? -14.800 -11.797 12.373 1.00 63.97 288 MET A CA 1
ATOM 2318 C C . MET A 1 288 ? -15.042 -10.401 12.935 1.00 63.97 288 MET A C 1
ATOM 2320 O O . MET A 1 288 ? -15.683 -9.552 12.324 1.00 63.97 288 MET A O 1
ATOM 2324 N N . GLU A 1 289 ? -14.437 -10.126 14.090 1.00 68.62 289 GLU A N 1
ATOM 2325 C CA . GLU A 1 289 ? -14.522 -8.813 14.743 1.00 68.62 289 GLU A CA 1
ATOM 2326 C C . GLU A 1 289 ? -14.019 -7.660 13.841 1.00 68.62 289 GLU A C 1
ATOM 2328 O O . GLU A 1 289 ? -14.499 -6.538 13.967 1.00 68.62 289 GLU A O 1
ATOM 2333 N N . ASP A 1 290 ? -13.096 -7.936 12.901 1.00 77.81 290 ASP A N 1
ATOM 2334 C CA . ASP A 1 290 ? -12.570 -6.951 11.940 1.00 77.81 290 ASP A CA 1
ATOM 2335 C C . ASP A 1 290 ? -12.193 -7.606 10.595 1.00 77.81 290 ASP A C 1
ATOM 2337 O O . ASP A 1 290 ? -11.266 -8.421 10.521 1.00 77.81 290 ASP A O 1
ATOM 2341 N N . LEU A 1 291 ? -12.871 -7.218 9.511 1.00 82.06 291 LEU A N 1
ATOM 2342 C CA . LEU A 1 291 ? -12.670 -7.783 8.173 1.00 82.06 291 LEU A CA 1
ATOM 2343 C C . LEU A 1 291 ? -11.346 -7.357 7.521 1.00 82.06 291 LEU A C 1
ATOM 2345 O O . LEU A 1 291 ? -10.850 -8.034 6.612 1.00 82.06 291 LEU A O 1
ATOM 2349 N N . ARG A 1 292 ? -10.704 -6.293 8.032 1.00 83.31 292 ARG A N 1
ATOM 2350 C CA . ARG A 1 292 ? -9.345 -5.906 7.622 1.00 83.31 292 ARG A CA 1
ATOM 2351 C C . ARG A 1 292 ? -8.351 -7.035 7.855 1.00 83.31 292 ARG A C 1
ATOM 2353 O O . ARG A 1 292 ? -7.412 -7.166 7.074 1.00 83.31 292 ARG A O 1
ATOM 2360 N N . LYS A 1 293 ? -8.572 -7.874 8.874 1.00 84.12 293 LYS A N 1
ATOM 2361 C CA . LYS A 1 293 ? -7.716 -9.029 9.178 1.00 84.12 293 LYS A CA 1
ATOM 2362 C C . LYS A 1 293 ? -7.575 -9.940 7.962 1.00 84.12 293 LYS A C 1
ATOM 2364 O O . LYS A 1 293 ? -6.459 -10.258 7.570 1.00 84.12 293 LYS A O 1
ATOM 2369 N N . VAL A 1 294 ? -8.685 -10.313 7.325 1.00 84.38 294 VAL A N 1
ATOM 2370 C CA . VAL A 1 294 ? -8.663 -11.239 6.182 1.00 84.38 294 VAL A CA 1
ATOM 2371 C C . VAL A 1 294 ? -8.193 -10.539 4.915 1.00 84.38 294 VAL A C 1
ATOM 2373 O O . VAL A 1 294 ? -7.286 -11.034 4.241 1.00 84.38 294 VAL A O 1
ATOM 2376 N N . VAL A 1 295 ? -8.762 -9.361 4.627 1.00 85.62 295 VAL A N 1
ATOM 2377 C CA . VAL A 1 295 ? -8.437 -8.610 3.411 1.00 85.62 295 VAL A CA 1
ATOM 2378 C C . VAL A 1 295 ? -6.948 -8.307 3.373 1.00 85.62 295 VAL A C 1
ATOM 2380 O O . VAL A 1 295 ? -6.266 -8.759 2.462 1.00 85.62 295 VAL A O 1
ATOM 2383 N N . PHE A 1 296 ? -6.408 -7.627 4.381 1.00 86.06 296 PHE A N 1
ATOM 2384 C CA . PHE A 1 296 ? -5.006 -7.224 4.361 1.00 86.06 296 PHE A CA 1
ATOM 2385 C C . PHE A 1 296 ? -4.043 -8.389 4.601 1.00 86.06 296 PHE A C 1
ATOM 2387 O O . PHE A 1 296 ? -2.944 -8.356 4.062 1.00 86.06 296 PHE A O 1
ATOM 2394 N N . SER A 1 297 ? -4.430 -9.454 5.316 1.00 85.19 297 SER A N 1
ATOM 2395 C CA . SER A 1 297 ? -3.582 -10.653 5.421 1.00 85.19 297 SER A CA 1
ATOM 2396 C C . SER A 1 297 ? -3.382 -11.329 4.061 1.00 85.19 297 SER A C 1
ATOM 2398 O O . SER A 1 297 ? -2.245 -11.627 3.688 1.00 85.19 297 SER A O 1
ATOM 2400 N N . SER A 1 298 ? -4.452 -11.499 3.276 1.00 86.19 298 SER A N 1
ATOM 2401 C CA . SER A 1 298 ? -4.348 -12.073 1.927 1.00 86.19 298 SER A CA 1
ATOM 2402 C C . SER A 1 298 ? -3.490 -11.209 0.989 1.00 86.19 298 SER A C 1
ATOM 2404 O O . SER A 1 298 ? -2.696 -11.734 0.206 1.00 86.19 298 SER A O 1
ATOM 2406 N N . GLU A 1 299 ? -3.581 -9.882 1.112 1.00 86.94 299 GLU A N 1
ATOM 2407 C CA . GLU A 1 299 ? -2.754 -8.945 0.347 1.00 86.94 299 GLU A CA 1
ATOM 2408 C C . GLU A 1 299 ? -1.295 -8.957 0.773 1.00 86.94 299 GLU A C 1
ATOM 2410 O O . GLU A 1 299 ? -0.415 -8.935 -0.082 1.00 86.94 299 GLU A O 1
ATOM 2415 N N . CYS A 1 300 ? -1.020 -9.019 2.076 1.00 85.94 300 CYS A N 1
ATOM 2416 C CA . CYS A 1 300 ? 0.334 -9.170 2.593 1.00 85.94 300 CYS A CA 1
ATOM 2417 C C . CYS A 1 300 ? 0.978 -10.435 2.028 1.00 85.94 300 CYS A C 1
ATOM 2419 O O . CYS A 1 300 ? 2.089 -10.369 1.510 1.00 85.94 300 CYS A O 1
ATOM 2421 N N . LEU A 1 301 ? 0.264 -11.566 2.040 1.00 86.19 301 LEU A N 1
ATOM 2422 C CA . LEU A 1 301 ? 0.752 -12.812 1.447 1.00 86.19 301 LEU A CA 1
ATOM 2423 C C . LEU A 1 301 ? 1.029 -12.662 -0.052 1.00 86.19 301 LEU A C 1
ATOM 2425 O O . LEU A 1 301 ? 2.061 -13.132 -0.536 1.00 86.19 301 LEU A O 1
ATOM 2429 N N . PHE A 1 302 ? 0.149 -11.978 -0.786 1.00 86.06 302 PHE A N 1
ATOM 2430 C CA . PHE A 1 302 ? 0.355 -11.698 -2.205 1.00 86.06 302 PHE A CA 1
ATOM 2431 C C . PHE A 1 302 ? 1.597 -10.827 -2.445 1.00 86.06 302 PHE A C 1
ATOM 2433 O O . PHE A 1 302 ? 2.471 -11.207 -3.223 1.00 86.06 302 PHE A O 1
ATOM 2440 N N . VAL A 1 303 ? 1.718 -9.698 -1.746 1.00 84.25 303 VAL A N 1
ATOM 2441 C CA . VAL A 1 303 ? 2.846 -8.760 -1.855 1.00 84.25 303 VAL A CA 1
ATOM 2442 C C . VAL A 1 303 ? 4.164 -9.426 -1.465 1.00 84.25 303 VAL A C 1
ATOM 2444 O O . VAL A 1 303 ? 5.143 -9.315 -2.202 1.00 84.25 303 VAL A O 1
ATOM 2447 N N . SER A 1 304 ? 4.195 -10.183 -0.366 1.00 83.06 304 SER A N 1
ATOM 2448 C CA . SER A 1 304 ? 5.374 -10.951 0.045 1.00 83.06 304 SER A CA 1
ATOM 2449 C C . SER A 1 304 ? 5.758 -12.003 -0.995 1.00 83.06 304 SER A C 1
ATOM 2451 O O . SER A 1 304 ? 6.938 -12.146 -1.307 1.00 83.06 304 SER A O 1
ATOM 2453 N N . SER A 1 305 ? 4.782 -12.694 -1.589 1.00 83.25 305 SER A N 1
ATOM 2454 C CA . SER A 1 305 ? 5.038 -13.660 -2.666 1.00 83.25 305 SER A CA 1
ATOM 2455 C C . SER A 1 305 ? 5.645 -12.985 -3.898 1.00 83.25 305 SER A C 1
ATOM 2457 O O . SER A 1 305 ? 6.594 -13.503 -4.482 1.00 83.25 305 SER A O 1
ATOM 2459 N N . VAL A 1 306 ? 5.145 -11.804 -4.275 1.00 83.12 306 VAL A N 1
ATOM 2460 C CA . VAL A 1 306 ? 5.708 -11.005 -5.373 1.00 83.12 306 VAL A CA 1
ATOM 2461 C C . VAL A 1 306 ? 7.139 -10.569 -5.061 1.00 83.12 306 VAL A C 1
ATOM 2463 O O . VAL A 1 306 ? 8.011 -10.716 -5.914 1.00 83.12 306 VAL A O 1
ATOM 2466 N N . LEU A 1 307 ? 7.402 -10.097 -3.840 1.00 81.12 307 LEU A N 1
ATOM 2467 C CA . LEU A 1 307 ? 8.740 -9.693 -3.405 1.00 81.12 307 LEU A CA 1
ATOM 2468 C C . LEU A 1 307 ? 9.735 -10.861 -3.512 1.00 81.12 307 LEU A C 1
ATOM 2470 O O . LEU A 1 307 ? 10.808 -10.711 -4.095 1.00 81.12 307 LEU A O 1
ATOM 2474 N N . LEU A 1 308 ? 9.350 -12.043 -3.018 1.00 82.25 308 LEU A N 1
ATOM 2475 C CA . LEU A 1 308 ? 10.157 -13.260 -3.121 1.00 82.25 308 LEU A CA 1
ATOM 2476 C C . LEU A 1 308 ? 10.428 -13.629 -4.584 1.00 82.25 308 LEU A C 1
ATOM 2478 O O . LEU A 1 308 ? 11.570 -13.904 -4.945 1.00 82.25 308 LEU A O 1
ATOM 2482 N N . LEU A 1 309 ? 9.411 -13.582 -5.448 1.00 81.44 309 LEU A N 1
ATOM 2483 C CA . LEU A 1 309 ? 9.573 -13.882 -6.872 1.00 81.44 309 LEU A CA 1
ATOM 2484 C C . LEU A 1 309 ? 10.576 -12.949 -7.560 1.00 81.44 309 LEU A C 1
ATOM 2486 O O . LEU A 1 309 ? 11.390 -13.426 -8.346 1.00 81.44 309 LEU A O 1
ATOM 2490 N N . ILE A 1 310 ? 10.557 -11.649 -7.256 1.00 78.38 310 ILE A N 1
ATOM 2491 C CA . ILE A 1 310 ? 11.512 -10.680 -7.824 1.00 78.38 310 ILE A CA 1
ATOM 2492 C C . ILE A 1 310 ? 12.936 -10.968 -7.333 1.00 78.38 310 ILE A C 1
ATOM 2494 O O . ILE A 1 310 ? 13.901 -10.917 -8.093 1.00 78.38 310 ILE A O 1
ATOM 2498 N N . ILE A 1 311 ? 13.086 -11.316 -6.058 1.00 76.94 311 ILE A N 1
ATOM 2499 C CA . ILE A 1 311 ? 14.397 -11.592 -5.465 1.00 76.94 311 ILE A CA 1
ATOM 2500 C C . ILE A 1 311 ? 15.018 -12.864 -6.049 1.00 76.94 311 ILE A C 1
ATOM 2502 O O . ILE A 1 311 ? 16.204 -12.866 -6.387 1.00 76.94 311 ILE A O 1
ATOM 2506 N N . PHE A 1 312 ? 14.219 -13.921 -6.217 1.00 77.62 312 PHE A N 1
ATOM 2507 C CA . PHE A 1 312 ? 14.659 -15.215 -6.749 1.00 77.62 312 PHE A CA 1
ATOM 2508 C C . PHE A 1 312 ? 14.628 -15.312 -8.280 1.00 77.62 312 PHE A C 1
ATOM 2510 O O . PHE A 1 312 ? 14.987 -16.348 -8.840 1.00 77.62 312 PHE A O 1
ATOM 2517 N N . GLU A 1 313 ? 14.265 -14.239 -8.976 1.00 78.81 313 GLU A N 1
ATOM 2518 C CA . GLU A 1 313 ? 14.269 -14.142 -10.435 1.00 78.81 313 GLU A CA 1
ATOM 2519 C C . GLU A 1 313 ? 15.533 -14.724 -11.120 1.00 78.81 313 GLU A C 1
ATOM 2521 O O . GLU A 1 313 ? 15.372 -15.572 -12.005 1.00 78.81 313 GLU A O 1
ATOM 2526 N N . PRO A 1 314 ? 16.783 -14.371 -10.735 1.00 71.75 314 PRO A N 1
ATOM 2527 C CA . PRO A 1 314 ? 17.982 -14.913 -11.384 1.00 71.75 314 PRO A CA 1
ATOM 2528 C C . PRO A 1 314 ? 18.114 -16.434 -11.216 1.00 71.75 314 PRO A C 1
ATOM 2530 O O . PRO A 1 314 ? 18.587 -17.123 -12.124 1.00 71.75 314 PRO A O 1
ATOM 2533 N N . TYR A 1 315 ? 17.647 -16.982 -10.091 1.00 73.62 315 TYR A N 1
ATOM 2534 C CA . TYR A 1 315 ? 17.628 -18.424 -9.857 1.00 73.62 315 TYR A CA 1
ATOM 2535 C C . TYR A 1 315 ? 16.575 -19.111 -10.728 1.00 73.62 315 TYR A C 1
ATOM 2537 O O . TYR A 1 315 ? 16.875 -20.103 -11.386 1.00 73.62 315 TYR A O 1
ATOM 2545 N N . ILE A 1 316 ? 15.369 -18.541 -10.806 1.00 75.12 316 ILE A N 1
ATOM 2546 C CA . ILE A 1 316 ? 14.283 -19.052 -11.652 1.00 75.12 316 ILE A CA 1
ATOM 2547 C C . ILE A 1 316 ? 14.717 -19.084 -13.121 1.00 75.12 316 ILE A C 1
ATOM 2549 O O . ILE A 1 316 ? 14.504 -20.094 -13.790 1.00 75.12 316 ILE A O 1
ATOM 2553 N N . LYS A 1 317 ? 15.367 -18.021 -13.616 1.00 75.69 317 LYS A N 1
ATOM 2554 C CA . LYS A 1 317 ? 15.904 -17.969 -14.987 1.00 75.69 317 LYS A CA 1
ATOM 2555 C C . LYS A 1 317 ? 16.946 -19.072 -15.221 1.00 75.69 317 LYS A C 1
ATOM 2557 O O . LYS A 1 317 ? 16.876 -19.769 -16.231 1.00 75.69 317 LYS A O 1
ATOM 2562 N N . THR A 1 318 ? 17.862 -19.279 -14.275 1.00 76.19 318 THR A N 1
ATOM 2563 C CA . THR A 1 318 ? 18.894 -20.331 -14.361 1.00 76.19 318 THR A CA 1
ATOM 2564 C C . THR A 1 318 ? 18.279 -21.735 -14.347 1.00 76.19 318 THR A C 1
ATOM 2566 O O . THR A 1 318 ? 18.636 -22.587 -15.158 1.00 76.19 318 THR A O 1
ATOM 2569 N N . PHE A 1 319 ? 17.302 -21.968 -13.470 1.00 75.19 319 PHE A N 1
ATOM 2570 C CA . PHE A 1 319 ? 16.579 -23.232 -13.360 1.00 75.19 319 PHE A CA 1
ATOM 2571 C C . PHE A 1 319 ? 15.776 -23.529 -14.632 1.00 75.19 319 PHE A C 1
ATOM 2573 O O . PHE A 1 319 ? 15.876 -24.616 -15.189 1.00 75.19 319 PHE A O 1
ATOM 2580 N N . GLN A 1 320 ? 15.053 -22.544 -15.174 1.00 73.31 320 GLN A N 1
ATOM 2581 C CA . GLN A 1 320 ? 14.345 -22.690 -16.450 1.00 73.31 320 GLN A CA 1
ATOM 2582 C C . GLN A 1 320 ? 15.289 -23.053 -17.601 1.00 73.31 320 GLN A C 1
ATOM 2584 O O . GLN A 1 320 ? 14.962 -23.925 -18.403 1.00 73.31 320 GLN A O 1
ATOM 2589 N N . GLN A 1 321 ? 16.467 -22.429 -17.670 1.00 77.00 321 GLN A N 1
ATOM 2590 C CA . GLN A 1 321 ? 17.478 -22.760 -18.677 1.00 77.00 321 GLN A CA 1
ATOM 2591 C C . GLN A 1 321 ? 18.012 -24.190 -18.516 1.00 77.00 321 GLN A C 1
ATOM 2593 O O . GLN A 1 321 ? 18.245 -24.861 -19.521 1.00 77.00 321 GLN A O 1
ATOM 2598 N N . HIS A 1 322 ? 18.171 -24.674 -17.281 1.00 74.56 322 HIS A N 1
ATOM 2599 C CA . HIS A 1 322 ? 18.557 -26.059 -17.004 1.00 74.56 322 HIS A CA 1
ATOM 2600 C C . HIS A 1 322 ? 17.505 -27.052 -17.515 1.00 74.56 322 HIS A C 1
ATOM 2602 O O . HIS A 1 322 ? 17.831 -27.933 -18.307 1.00 74.56 322 HIS A O 1
ATOM 2608 N N . PHE A 1 323 ? 16.230 -26.842 -17.171 1.00 73.31 323 PHE A N 1
ATOM 2609 C CA . PHE A 1 323 ? 15.124 -27.688 -17.638 1.00 73.31 323 PHE A CA 1
ATOM 2610 C C . PHE A 1 323 ? 14.958 -27.659 -19.158 1.00 73.31 323 PHE A C 1
ATOM 2612 O O . PHE A 1 323 ? 14.676 -28.686 -19.770 1.00 73.31 323 PHE A O 1
ATOM 2619 N N . GLN A 1 324 ? 15.152 -26.502 -19.795 1.00 74.06 324 GLN A N 1
ATOM 2620 C CA . GLN A 1 324 ? 15.115 -26.412 -21.256 1.00 74.06 324 GLN A CA 1
ATOM 2621 C C . GLN A 1 324 ? 16.271 -27.172 -21.915 1.00 74.06 324 GLN A C 1
ATOM 2623 O O . GLN A 1 324 ? 16.067 -27.780 -22.964 1.00 74.06 324 GLN A O 1
ATOM 2628 N N . ARG A 1 325 ? 17.464 -27.183 -21.306 1.00 70.81 325 ARG A N 1
ATOM 2629 C CA . ARG A 1 325 ? 18.602 -27.982 -21.788 1.00 70.81 325 ARG A CA 1
ATOM 2630 C C . ARG A 1 325 ? 18.392 -29.479 -21.585 1.00 70.81 325 ARG A C 1
ATOM 2632 O O . ARG A 1 325 ? 18.744 -30.239 -22.475 1.00 70.81 325 ARG A O 1
ATOM 2639 N N . GLU A 1 326 ? 17.794 -29.903 -20.477 1.00 72.31 326 GLU A N 1
ATOM 2640 C CA . GLU A 1 326 ? 17.447 -31.314 -20.249 1.00 72.31 326 GLU A CA 1
ATOM 2641 C C . GLU A 1 326 ? 16.339 -31.795 -21.198 1.00 72.31 326 GLU A C 1
ATOM 2643 O O . GLU A 1 326 ? 16.445 -32.874 -21.783 1.00 72.31 326 GLU A O 1
ATOM 2648 N N . ALA A 1 327 ? 15.322 -30.964 -21.447 1.00 63.03 327 ALA A N 1
ATOM 2649 C CA . ALA A 1 327 ? 14.272 -31.258 -22.422 1.00 63.03 327 ALA A CA 1
ATOM 2650 C C . ALA A 1 327 ? 14.810 -31.312 -23.865 1.00 63.03 327 ALA A C 1
ATOM 2652 O O . ALA A 1 327 ? 14.404 -32.174 -24.639 1.00 63.03 327 ALA A O 1
ATOM 2653 N N . ALA A 1 328 ? 15.757 -30.437 -24.223 1.00 60.09 328 ALA A N 1
ATOM 2654 C CA . ALA A 1 328 ? 16.446 -30.475 -25.517 1.00 60.09 328 ALA A CA 1
ATOM 2655 C C . ALA A 1 328 ? 17.487 -31.609 -25.616 1.00 60.09 328 ALA A C 1
ATOM 2657 O O . ALA A 1 328 ? 17.812 -32.060 -26.712 1.00 60.09 328 ALA A O 1
ATOM 2658 N N . GLY A 1 329 ? 18.005 -32.070 -24.477 1.00 52.81 329 GLY A N 1
ATOM 2659 C CA . GLY A 1 329 ? 18.987 -33.143 -24.351 1.00 52.81 329 GLY A CA 1
ATOM 2660 C C . GLY A 1 329 ? 18.388 -34.544 -24.262 1.00 52.81 329 GLY A C 1
ATOM 2661 O O . GLY A 1 329 ? 19.154 -35.486 -24.098 1.00 52.81 329 GLY A O 1
ATOM 2662 N N . THR A 1 330 ? 17.064 -34.703 -24.376 1.00 45.19 330 THR A N 1
ATOM 2663 C CA . THR A 1 330 ? 16.404 -36.012 -24.503 1.00 45.19 330 THR A CA 1
ATOM 2664 C C . THR A 1 330 ? 16.320 -36.370 -25.994 1.00 45.19 330 THR A C 1
ATOM 2666 O O . THR A 1 330 ? 15.402 -35.909 -26.676 1.00 45.19 330 THR A O 1
ATOM 2669 N N . PRO A 1 331 ? 17.262 -37.145 -26.569 1.00 44.47 331 PRO A N 1
ATOM 2670 C CA . PRO A 1 331 ? 17.270 -37.417 -27.992 1.00 44.47 331 PRO A CA 1
ATOM 2671 C C . PRO A 1 331 ? 16.312 -38.569 -28.289 1.00 44.47 331 PRO A C 1
ATOM 2673 O O . PRO A 1 331 ? 16.196 -39.532 -27.532 1.00 44.47 331 PRO A O 1
ATOM 2676 N N . HIS A 1 332 ? 15.673 -38.464 -29.446 1.00 41.19 332 HIS A N 1
ATOM 2677 C CA . HIS A 1 332 ? 15.014 -39.506 -30.226 1.00 41.19 332 HIS A CA 1
ATOM 2678 C C . HIS A 1 332 ? 15.739 -40.878 -30.171 1.00 41.19 332 HIS A C 1
ATOM 2680 O O . HIS A 1 332 ? 16.448 -41.255 -31.095 1.00 41.19 332 HIS A O 1
ATOM 2686 N N . ASN A 1 333 ? 15.544 -41.669 -29.113 1.00 35.94 333 ASN A N 1
ATOM 2687 C CA . ASN A 1 333 ? 16.128 -43.013 -28.978 1.00 35.94 333 ASN A CA 1
ATOM 2688 C C . ASN A 1 333 ? 15.094 -44.144 -29.091 1.00 35.94 333 ASN A C 1
ATOM 2690 O O . ASN A 1 333 ? 15.366 -45.270 -28.691 1.00 35.94 333 ASN A O 1
ATOM 2694 N N . LEU A 1 334 ? 13.922 -43.875 -29.683 1.00 38.19 334 LEU A N 1
ATOM 2695 C CA . LEU A 1 334 ? 12.912 -44.910 -29.954 1.00 38.19 334 LEU A CA 1
ATOM 2696 C C . LEU A 1 334 ? 12.645 -45.198 -31.441 1.00 38.19 334 LEU A C 1
ATOM 2698 O O . LEU A 1 334 ? 11.857 -46.088 -31.738 1.00 38.19 334 LEU A O 1
ATOM 2702 N N . SER A 1 335 ? 13.295 -44.505 -32.386 1.00 38.34 335 SER A N 1
ATOM 2703 C CA . SER A 1 335 ? 12.997 -44.687 -33.823 1.00 38.34 335 SER A CA 1
ATOM 2704 C C . SER A 1 335 ? 14.007 -45.539 -34.603 1.00 38.34 335 SER A C 1
ATOM 2706 O O . SER A 1 335 ? 13.683 -45.976 -35.702 1.00 38.34 335 SER A O 1
ATOM 2708 N N . ASN A 1 336 ? 15.199 -45.821 -34.067 1.00 36.59 336 ASN A N 1
ATOM 2709 C CA . ASN A 1 336 ? 16.263 -46.493 -34.834 1.00 36.59 336 ASN A CA 1
ATOM 2710 C C . ASN A 1 336 ? 16.425 -47.997 -34.561 1.00 36.59 336 ASN A C 1
ATOM 2712 O O . ASN A 1 336 ? 17.350 -48.604 -35.090 1.00 36.59 336 ASN A O 1
ATOM 2716 N N . GLN A 1 337 ? 15.531 -48.634 -33.796 1.00 38.12 337 GLN A N 1
ATOM 2717 C CA . GLN A 1 337 ? 15.611 -50.085 -33.553 1.00 38.12 337 GLN A CA 1
ATOM 2718 C C . GLN A 1 337 ? 14.761 -50.955 -34.494 1.00 38.12 337 GLN A C 1
ATOM 2720 O O . GLN A 1 337 ? 14.937 -52.171 -34.497 1.00 38.12 337 GLN A O 1
ATOM 2725 N N . ASN A 1 338 ? 13.909 -50.365 -35.344 1.00 36.00 338 ASN A N 1
ATOM 2726 C CA . ASN A 1 338 ? 13.012 -51.129 -36.224 1.00 36.00 338 ASN A CA 1
ATOM 2727 C C . ASN A 1 338 ? 13.406 -51.166 -37.712 1.00 36.00 338 ASN A C 1
ATOM 2729 O O . ASN A 1 338 ? 12.720 -51.831 -38.477 1.00 36.00 338 ASN A O 1
ATOM 2733 N N . GLN A 1 339 ? 14.510 -50.541 -38.138 1.00 39.19 339 GLN A N 1
ATOM 2734 C CA . GLN A 1 339 ? 14.931 -50.566 -39.555 1.00 39.19 339 GLN A CA 1
ATOM 2735 C C . GLN A 1 339 ? 16.097 -51.516 -39.877 1.00 39.19 339 GLN A C 1
ATOM 2737 O O . GLN A 1 339 ? 16.411 -51.718 -41.042 1.00 39.19 339 GLN A O 1
ATOM 2742 N N . THR A 1 340 ? 16.712 -52.175 -38.890 1.00 36.00 340 THR A N 1
ATOM 2743 C CA . THR A 1 340 ? 17.888 -53.046 -39.132 1.00 36.00 340 THR A CA 1
ATOM 2744 C C . THR A 1 340 ? 17.551 -54.542 -39.233 1.00 36.00 340 THR A C 1
ATOM 2746 O O . THR A 1 340 ? 18.454 -55.375 -39.250 1.00 36.00 340 THR A O 1
ATOM 2749 N N . LYS A 1 341 ? 16.266 -54.925 -39.297 1.00 35.34 341 LYS A N 1
ATOM 2750 C CA . LYS A 1 341 ? 15.847 -56.343 -39.367 1.00 35.34 341 LYS A CA 1
ATOM 2751 C C . LYS A 1 341 ? 15.281 -56.815 -40.712 1.00 35.34 341 LYS A C 1
ATOM 2753 O O . LYS A 1 341 ? 15.048 -58.013 -40.836 1.00 35.34 341 LYS A O 1
ATOM 2758 N N . GLU A 1 342 ? 15.138 -55.953 -41.720 1.00 37.16 342 GLU A N 1
ATOM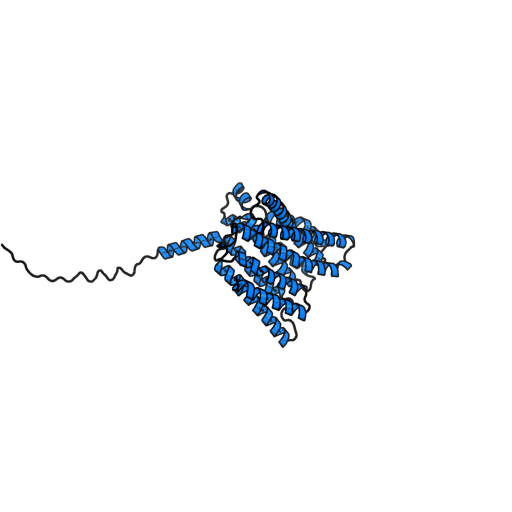 2759 C CA . GLU A 1 342 ? 14.579 -56.356 -43.029 1.00 37.16 342 GLU A CA 1
ATOM 2760 C C . GLU A 1 342 ? 15.599 -56.536 -44.169 1.00 37.16 342 GLU A C 1
ATOM 2762 O O . GLU A 1 342 ? 15.263 -57.122 -45.194 1.00 37.16 342 GLU A O 1
ATOM 2767 N N . GLU A 1 343 ? 16.878 -56.191 -43.993 1.00 35.31 343 GLU A N 1
ATOM 2768 C CA . GLU A 1 343 ? 17.926 -56.498 -44.984 1.00 35.31 343 GLU A CA 1
ATOM 2769 C C . GLU A 1 343 ? 18.623 -57.837 -44.698 1.00 35.31 343 GLU A C 1
ATOM 2771 O O . GLU A 1 343 ? 19.821 -57.913 -44.419 1.00 35.31 343 GLU A O 1
ATOM 2776 N N . LYS A 1 344 ? 17.877 -58.947 -44.740 1.00 35.25 344 LYS A N 1
ATOM 2777 C CA . LYS A 1 344 ? 18.505 -60.280 -44.771 1.00 35.25 344 LYS A CA 1
ATOM 2778 C C . LYS A 1 344 ? 17.636 -61.368 -45.399 1.00 35.25 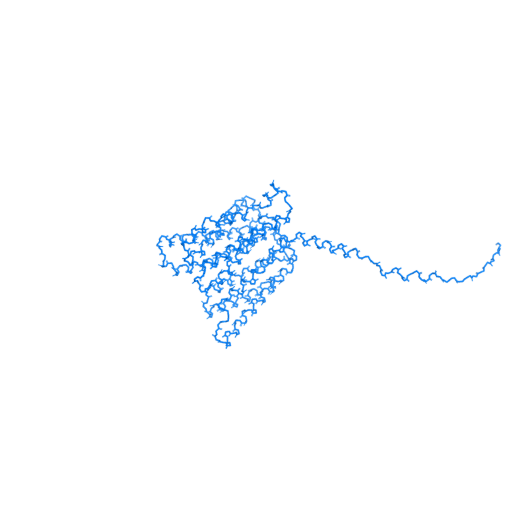344 LYS A C 1
ATOM 2780 O O . LYS A 1 344 ? 17.431 -62.414 -44.797 1.00 35.25 344 LYS A O 1
ATOM 2785 N N . HIS A 1 345 ? 17.206 -61.185 -46.647 1.00 31.98 345 HIS A N 1
ATOM 2786 C CA . HIS A 1 345 ? 16.867 -62.325 -47.510 1.00 31.98 345 HIS A CA 1
ATOM 2787 C C . HIS A 1 345 ? 17.116 -62.018 -48.997 1.00 31.98 345 HIS A C 1
ATOM 2789 O O . HIS A 1 345 ? 16.292 -61.428 -49.685 1.00 31.98 345 HIS A O 1
ATOM 2795 N N . LYS A 1 346 ? 18.281 -62.454 -49.499 1.00 37.41 346 LYS A N 1
ATOM 2796 C CA . LYS A 1 346 ? 18.466 -62.792 -50.922 1.00 37.41 346 LYS A CA 1
ATOM 2797 C C . LYS A 1 346 ? 17.690 -64.083 -51.221 1.00 37.41 346 LYS A C 1
ATOM 2799 O O . LYS A 1 346 ? 17.593 -64.939 -50.342 1.00 37.41 346 LYS A O 1
ATOM 2804 N N . PRO A 1 347 ? 17.334 -64.317 -52.493 1.00 35.12 347 PRO A N 1
ATOM 2805 C CA . PRO A 1 347 ? 18.034 -65.420 -53.143 1.00 35.12 347 PRO A CA 1
ATOM 2806 C C . PRO A 1 347 ? 18.599 -65.092 -54.530 1.00 35.12 347 PRO A C 1
ATOM 2808 O O . PRO A 1 347 ? 18.067 -64.313 -55.313 1.00 35.12 347 PRO A O 1
ATOM 2811 N N . LEU A 1 348 ? 19.727 -65.760 -54.773 1.00 33.28 348 LEU A N 1
ATOM 2812 C CA . LEU A 1 348 ? 20.416 -66.039 -56.031 1.00 33.28 348 LEU A CA 1
ATOM 2813 C C . LEU A 1 348 ? 19.472 -66.337 -57.214 1.00 33.28 348 LEU A C 1
ATOM 2815 O O . LEU A 1 348 ? 18.569 -67.157 -57.056 1.00 33.28 348 LEU A O 1
ATOM 2819 N N . LYS A 1 349 ? 19.829 -65.869 -58.423 1.00 32.31 349 LYS A N 1
ATOM 2820 C CA . LYS A 1 349 ? 19.855 -66.724 -59.629 1.00 32.31 349 LYS A CA 1
ATOM 2821 C C . LYS A 1 349 ? 20.669 -66.133 -60.797 1.00 32.31 349 LYS A C 1
ATOM 2823 O O . LYS A 1 349 ? 20.366 -65.069 -61.311 1.00 32.31 349 LYS A O 1
ATOM 2828 N N . HIS A 1 350 ? 21.677 -66.926 -61.160 1.00 31.98 350 HIS A N 1
ATOM 2829 C CA . HIS A 1 350 ? 22.254 -67.251 -62.469 1.00 31.98 350 HIS A CA 1
ATOM 2830 C C . HIS A 1 350 ? 22.889 -66.217 -63.424 1.00 31.98 350 HIS A C 1
ATOM 2832 O O . HIS A 1 350 ? 22.251 -65.385 -64.052 1.00 31.98 350 HIS A O 1
ATOM 2838 N N . THR A 1 351 ? 24.191 -66.460 -63.588 1.00 37.34 351 THR A N 1
ATOM 2839 C CA . THR A 1 351 ? 25.133 -66.215 -64.687 1.00 37.34 351 THR A CA 1
ATOM 2840 C C . THR A 1 351 ? 24.715 -66.821 -66.036 1.00 37.34 351 THR A C 1
ATOM 2842 O O . THR A 1 351 ? 24.296 -67.973 -66.039 1.00 37.34 351 THR A O 1
ATOM 2845 N N . GLU A 1 352 ? 24.965 -66.093 -67.138 1.00 34.06 352 GLU A N 1
ATOM 2846 C CA . GLU A 1 352 ? 25.484 -66.520 -68.472 1.00 34.06 352 GLU A CA 1
ATOM 2847 C C . GLU A 1 352 ? 25.583 -65.245 -69.354 1.00 34.06 352 GLU A C 1
ATOM 2849 O O . GLU A 1 352 ? 24.603 -64.524 -69.471 1.00 34.06 352 GLU A O 1
ATOM 2854 N N . ARG A 1 353 ? 26.744 -64.682 -69.734 1.00 35.25 353 ARG A N 1
ATOM 2855 C CA . ARG A 1 353 ? 27.879 -65.076 -70.605 1.00 35.25 353 ARG A CA 1
ATOM 2856 C C . ARG A 1 353 ? 27.591 -64.957 -72.128 1.00 35.25 353 ARG A C 1
ATOM 2858 O O . ARG A 1 353 ? 26.853 -65.763 -72.671 1.00 35.25 353 ARG A O 1
ATOM 2865 N N . ASN A 1 354 ? 28.354 -64.053 -72.776 1.00 36.72 354 ASN A N 1
ATOM 2866 C CA . ASN A 1 354 ? 28.657 -63.866 -74.218 1.00 36.72 354 ASN A CA 1
ATOM 2867 C C . ASN A 1 354 ? 27.502 -63.361 -75.115 1.00 36.72 354 ASN A C 1
ATOM 2869 O O . ASN A 1 354 ? 26.411 -63.906 -75.082 1.00 36.72 354 ASN A O 1
ATOM 2873 N N . LYS A 1 355 ? 27.679 -62.336 -75.958 1.00 34.97 355 LYS A N 1
ATOM 2874 C CA . LYS A 1 355 ? 28.752 -62.107 -76.940 1.00 34.97 355 LYS A CA 1
ATOM 2875 C C . LYS A 1 355 ? 28.870 -60.624 -77.292 1.00 34.97 355 LYS A C 1
ATOM 2877 O O . LYS A 1 355 ? 27.814 -59.956 -77.266 1.00 34.97 355 LYS A O 1
#

Foldseek 3Di:
DCLQLVLLVVQLVLLVVVCVVPVPPLQSQLSNLCSVLLSLVLLLLDPPLVPQPDDSLLSSLLSLQLSLLSSLLSNLVVLVVLLVVVVVPDDPVLSVVLVVLSVVLNVLSVVSNVLSVCCSVVVPDPVSVVVSVVSNVVSLLPNVLSSLLSLLSSLPVPVCSVVSNPPLSVLSVVLLPQLVCVCVVPPVDDLLVSLVVSVVSLVVSLVVSLVVQCVSCVPPPCSLLVSLSVLLSSLSSNVSSVCSNPVDQDFPPSVVLSCCSRPVLSVQLVVVSVVQVVCCVVVVDGPDPRSSNSNSVSSSVSSVVRSVRRSCVVVVVVVVVVVVVVVVVPDDPPPPPPPPPPPDDDDDDDDDDDD

pLDDT: mean 71.82, std 13.2, range [31.98, 88.94]

Organism: Cyprinus carpio (NCBI:txid7962)

Secondary structure (DSSP, 8-state):
-HHHHHHHHHHHHHHHHHHHHH--HHHHHHHHHHHHHHHHHHHHT-TTGGGSSS-HHHHHHHHHHHHHHHHHHHHHHHHHHHHHHHGGGS-HHHHHHHHHHHHHHHHHHHHHHHHHHHHHH-TT-HHHHHHHHHHHHHHHHHHHHHHHHHHHHHTT-HHHHHHHHHHHHHHHHHHHS-HHHHHHHHH---HHHHHHHHHHHHHHHHHHHHHHHHHHHTT-TTHHHHHHHHHHHHHHHHHHHHHHHHS----TTHHHHHHIIIIIHHHHHHHHHHHHHHHHHHHSS-SSS-THHHHHHHHHHHHHHHHHHHHHHHHHHHHHHHHHHHHHT----SSSSSSSSSS------------

Radius of gyration: 28.36 Å; chains: 1; bounding box: 61×88×104 Å

Sequence (355 aa):
MSVVTVPNLFMFFAFLFWGVIEGFLSETVACCAHYFLRPLLLLWASPHSKHFPGSRETVVHCIIHLQYSLFTNVVHSVLFKSFWEKSLRYEESDKVLITILFGIMILICIVNIVFLLAELITYKDVRIHVVLDLVSDIGHDVLPPLQLIFLFYAFGAARRALFVLGVFPLFLTLTRYDWNKACVEKLQCSPLFRRAAWLSFMITVNAIMVYSYLIALEKEKDCVGWVCVAAFLQGLWGIVVLKHSFDDLDLPFRRVVYLIGSVGVVLVNSVALMTELIMKVVDGERAMEDLRKVVFSSECLFVSSVLLLIIFEPYIKTFQQHFQREAAGTPHNLSNQNQTKEEKHKPLKHTERNK